Protein AF-0000000074056366 (afdb_homodimer)

Structure (mmCIF, N/CA/C/O backbone):
data_AF-0000000074056366-model_v1
#
loop_
_entity.id
_entity.type
_entity.pdbx_description
1 polymer 'DUF4440 domain-containing protein'
#
loop_
_atom_site.group_PDB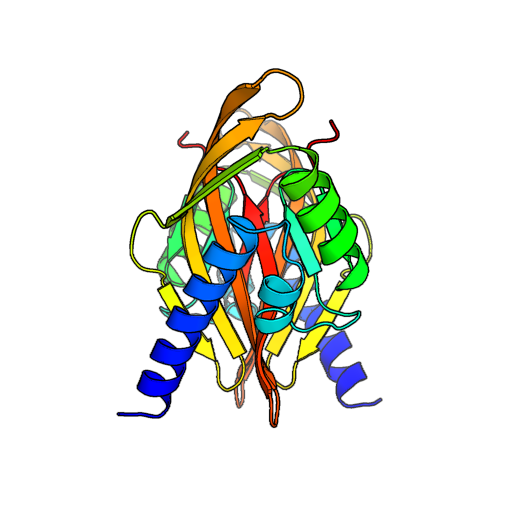
_atom_site.id
_atom_site.type_symbol
_atom_site.label_atom_id
_atom_site.label_alt_id
_atom_site.label_comp_id
_atom_site.label_asym_id
_atom_site.label_entity_id
_atom_site.label_seq_id
_atom_site.pdbx_PDB_ins_code
_atom_site.Cartn_x
_atom_site.Cartn_y
_atom_site.Cartn_z
_atom_site.occupancy
_atom_site.B_iso_or_equiv
_atom_site.auth_seq_id
_atom_site.auth_comp_id
_atom_site.auth_asym_id
_atom_site.auth_atom_id
_atom_site.pdbx_PDB_model_num
ATOM 1 N N . MET A 1 1 ? -18.125 -17.969 17.312 1 69.75 1 MET A N 1
ATOM 2 C CA . MET A 1 1 ? -17.141 -17.141 16.625 1 69.75 1 MET A CA 1
ATOM 3 C C . MET A 1 1 ? -17.812 -15.922 15.984 1 69.75 1 MET A C 1
ATOM 5 O O . MET A 1 1 ? -18.859 -16.047 15.344 1 69.75 1 MET A O 1
ATOM 9 N N . THR A 1 2 ? -17.453 -14.711 16.391 1 84.5 2 THR A N 1
ATOM 10 C CA . THR A 1 2 ? -18.062 -13.492 15.867 1 84.5 2 THR A CA 1
ATOM 11 C C . THR A 1 2 ? -17.781 -13.352 14.375 1 84.5 2 THR A C 1
ATOM 13 O O . THR A 1 2 ? -16.938 -14.07 13.82 1 84.5 2 THR A O 1
ATOM 16 N N . ASP A 1 3 ? -18.656 -12.742 13.695 1 83.69 3 ASP A N 1
ATOM 17 C CA . ASP A 1 3 ? -18.453 -12.461 12.281 1 83.69 3 ASP A CA 1
ATOM 18 C C . ASP A 1 3 ? -17.047 -11.914 12.016 1 83.69 3 ASP A C 1
ATOM 20 O O . ASP A 1 3 ? -16.438 -12.242 11 1 83.69 3 ASP A O 1
ATOM 24 N N . GLN A 1 4 ? -16.625 -11.172 13.031 1 83.69 4 GLN A N 1
ATOM 25 C CA . GLN A 1 4 ? -15.289 -10.602 12.906 1 83.69 4 GLN A CA 1
ATOM 26 C C . GLN A 1 4 ? -14.219 -11.68 13 1 83.69 4 GLN A C 1
ATOM 28 O O . GLN A 1 4 ? -13.234 -11.648 12.266 1 83.69 4 GLN A O 1
ATOM 33 N N . ASP A 1 5 ? -14.422 -12.641 13.883 1 87.75 5 ASP A N 1
ATOM 34 C CA . ASP A 1 5 ? -13.484 -13.742 14.039 1 87.75 5 ASP A CA 1
ATOM 35 C C . ASP A 1 5 ? -13.438 -14.609 12.781 1 87.75 5 ASP A C 1
ATOM 37 O O . ASP A 1 5 ? -12.367 -15.039 12.352 1 87.75 5 ASP A O 1
ATOM 41 N N . ASN A 1 6 ? -14.625 -14.836 12.25 1 93 6 ASN A N 1
ATOM 42 C CA . ASN A 1 6 ? -14.711 -15.648 11.039 1 93 6 ASN A CA 1
ATOM 43 C C . ASN A 1 6 ? -14.031 -14.961 9.852 1 93 6 ASN A C 1
ATOM 45 O O . ASN A 1 6 ? -13.328 -15.602 9.078 1 93 6 ASN A O 1
ATOM 49 N N . ALA A 1 7 ? -14.312 -13.656 9.734 1 95.5 7 ALA A N 1
ATOM 50 C CA . ALA A 1 7 ? -13.672 -12.891 8.664 1 95.5 7 ALA A CA 1
ATOM 51 C C . ALA A 1 7 ? -12.156 -12.922 8.797 1 95.5 7 ALA A C 1
ATOM 53 O O . ALA A 1 7 ? -11.438 -13.086 7.805 1 95.5 7 ALA A O 1
ATOM 54 N N . GLY A 1 8 ? -11.688 -12.789 10.062 1 96.38 8 GLY A N 1
ATOM 55 C CA . GLY A 1 8 ? -10.258 -12.844 10.32 1 96.38 8 GLY A CA 1
ATOM 56 C C . GLY A 1 8 ? -9.625 -14.156 9.898 1 96.38 8 GLY A C 1
ATOM 57 O O . GLY A 1 8 ? -8.547 -14.172 9.297 1 96.38 8 GLY A O 1
ATOM 58 N N . LYS A 1 9 ? -10.258 -15.203 10.203 1 96.44 9 LYS A N 1
ATOM 59 C CA . LYS A 1 9 ? -9.75 -16.516 9.828 1 96.44 9 LYS A CA 1
ATOM 60 C C . LYS A 1 9 ? -9.742 -16.688 8.305 1 96.44 9 LYS A C 1
ATOM 62 O O . LYS A 1 9 ? -8.773 -17.188 7.738 1 96.44 9 LYS A O 1
ATOM 67 N N . GLU A 1 10 ? -10.805 -16.344 7.695 1 97 10 GLU A N 1
ATOM 68 C CA . GLU A 1 10 ? -10.891 -16.453 6.238 1 97 10 GLU A CA 1
ATOM 69 C C . GLU A 1 10 ? -9.797 -15.617 5.566 1 97 10 GLU A C 1
ATOM 71 O O . GLU A 1 10 ? -9.203 -16.047 4.578 1 97 10 GLU A O 1
ATOM 76 N N . LEU A 1 11 ? -9.555 -14.453 6.113 1 98.56 11 LEU A N 1
ATOM 77 C CA . LEU A 1 11 ? -8.555 -13.57 5.527 1 98.56 11 LEU A CA 1
ATOM 78 C C . LEU A 1 11 ? -7.152 -14.125 5.73 1 98.56 11 LEU A C 1
ATOM 80 O O . LEU A 1 11 ? -6.301 -14.016 4.844 1 98.56 11 LEU A O 1
ATOM 84 N N . ARG A 1 12 ? -6.91 -14.742 6.875 1 98.31 12 ARG A N 1
ATOM 85 C CA . ARG A 1 12 ? -5.625 -15.398 7.082 1 98.31 12 ARG A CA 1
ATOM 86 C C . ARG A 1 12 ? -5.438 -16.562 6.105 1 98.31 12 ARG A C 1
ATOM 88 O O . ARG A 1 12 ? -4.336 -16.781 5.602 1 98.31 12 ARG A O 1
ATOM 95 N N . ASP A 1 13 ? -6.508 -17.25 5.812 1 98.06 13 ASP A N 1
ATOM 96 C CA . ASP A 1 13 ? -6.461 -18.312 4.816 1 98.06 13 ASP A CA 1
ATOM 97 C C . ASP A 1 13 ? -6.164 -17.766 3.426 1 98.06 13 ASP A C 1
ATOM 99 O O . ASP A 1 13 ? -5.418 -18.359 2.654 1 98.06 13 ASP A O 1
ATOM 103 N N . LYS A 1 14 ? -6.781 -16.625 3.096 1 98.69 14 LYS A N 1
ATOM 104 C CA . LYS A 1 14 ? -6.531 -15.977 1.809 1 98.69 14 LYS A CA 1
ATOM 105 C C . LYS A 1 14 ? -5.074 -15.547 1.684 1 98.69 14 LYS A C 1
ATOM 107 O O . LYS A 1 14 ? -4.473 -15.664 0.614 1 98.69 14 LYS A O 1
ATOM 112 N N . ILE A 1 15 ? -4.496 -15.023 2.779 1 98.88 15 ILE A N 1
ATOM 113 C CA . ILE A 1 15 ? -3.094 -14.617 2.777 1 98.88 15 ILE A CA 1
ATOM 114 C C . ILE A 1 15 ? -2.201 -15.836 2.551 1 98.88 15 ILE A C 1
ATOM 116 O O . ILE A 1 15 ? -1.222 -15.766 1.805 1 98.88 15 ILE A O 1
ATOM 120 N N . GLU A 1 16 ? -2.545 -16.953 3.137 1 98.56 16 GLU A N 1
ATOM 121 C CA . GLU A 1 16 ? -1.802 -18.188 2.912 1 98.56 16 GLU A CA 1
ATOM 122 C C . GLU A 1 16 ? -1.932 -18.656 1.465 1 98.56 16 GLU A C 1
ATOM 124 O O . GLU A 1 16 ? -0.959 -19.125 0.867 1 98.56 16 GLU A O 1
ATOM 129 N N . MET A 1 17 ? -3.074 -18.562 0.91 1 98.62 17 MET A N 1
ATOM 130 C CA . MET A 1 17 ? -3.285 -18.922 -0.489 1 98.62 17 MET A CA 1
ATOM 131 C C . MET A 1 17 ? -2.496 -18 -1.414 1 98.62 17 MET A C 1
ATOM 133 O O . MET A 1 17 ? -1.969 -18.453 -2.436 1 98.62 17 MET A O 1
ATOM 137 N N . TYR A 1 18 ? -2.463 -16.734 -1.078 1 98.88 18 TYR A N 1
ATOM 138 C CA . TYR A 1 18 ? -1.638 -15.789 -1.821 1 98.88 18 TYR A CA 1
ATOM 139 C C . TYR A 1 18 ? -0.175 -16.219 -1.813 1 98.88 18 TYR A C 1
ATOM 141 O O . TYR A 1 18 ? 0.471 -16.25 -2.863 1 98.88 18 TYR A O 1
ATOM 149 N N . ARG A 1 19 ? 0.31 -16.516 -0.628 1 98.75 19 ARG A N 1
ATOM 150 C CA . ARG A 1 19 ? 1.681 -17 -0.488 1 98.75 19 ARG A CA 1
ATOM 151 C C . ARG A 1 19 ? 1.934 -18.203 -1.384 1 98.75 19 ARG A C 1
ATOM 153 O O . ARG A 1 19 ? 2.916 -18.25 -2.127 1 98.75 19 ARG A O 1
ATOM 160 N N . GLU A 1 20 ? 1.06 -19.156 -1.357 1 98.75 20 GLU A N 1
ATOM 161 C CA . GLU A 1 20 ? 1.184 -20.375 -2.168 1 98.75 20 GLU A CA 1
ATOM 162 C C . GLU A 1 20 ? 1.127 -20.047 -3.658 1 98.75 20 GLU A C 1
ATOM 164 O O . GLU A 1 20 ? 1.821 -20.672 -4.461 1 98.75 20 GLU A O 1
ATOM 169 N N . SER A 1 21 ? 0.264 -19.078 -3.988 1 98.81 21 SER A N 1
ATOM 170 C CA . SER A 1 21 ? 0.141 -18.719 -5.395 1 98.81 21 SER A CA 1
ATOM 171 C C . SER A 1 21 ? 1.447 -18.156 -5.938 1 98.81 21 SER A C 1
ATOM 173 O O . SER A 1 21 ? 1.774 -18.344 -7.109 1 98.81 21 SER A O 1
ATOM 175 N N . ILE A 1 22 ? 2.203 -17.453 -5.105 1 98.75 22 ILE A N 1
ATOM 176 C CA . ILE A 1 22 ? 3.492 -16.906 -5.512 1 98.75 22 ILE A CA 1
ATOM 177 C C . ILE A 1 22 ? 4.52 -18.031 -5.625 1 98.75 22 ILE A C 1
ATOM 179 O O . ILE A 1 22 ? 5.262 -18.094 -6.605 1 98.75 22 ILE A O 1
ATOM 183 N N . ILE A 1 23 ? 4.543 -18.922 -4.629 1 98.81 23 ILE A N 1
ATOM 184 C CA . ILE A 1 23 ? 5.48 -20.031 -4.59 1 98.81 23 ILE A CA 1
ATOM 185 C C . ILE A 1 23 ? 5.277 -20.922 -5.812 1 98.81 23 ILE A C 1
ATOM 187 O O . ILE A 1 23 ? 6.246 -21.406 -6.41 1 98.81 23 ILE A O 1
ATOM 191 N N . HIS A 1 24 ? 4.059 -21.078 -6.199 1 98.62 24 HIS A N 1
ATOM 192 C CA . HIS A 1 24 ? 3.695 -21.938 -7.32 1 98.62 24 HIS A CA 1
ATOM 193 C C . HIS A 1 24 ? 3.158 -21.109 -8.492 1 98.62 24 HIS A C 1
ATOM 195 O O . HIS A 1 24 ? 2.117 -21.453 -9.062 1 98.62 24 HIS A O 1
ATOM 201 N N . ALA A 1 25 ? 3.826 -20.094 -8.82 1 98.56 25 ALA A N 1
ATOM 202 C CA . ALA A 1 25 ? 3.393 -19.125 -9.82 1 98.56 25 ALA A CA 1
ATOM 203 C C . ALA A 1 25 ? 3.197 -19.781 -11.18 1 98.56 25 ALA A C 1
ATOM 205 O O . ALA A 1 25 ? 2.551 -19.219 -12.062 1 98.56 25 ALA A O 1
ATOM 206 N N . ASP A 1 26 ? 3.684 -20.953 -11.414 1 97.31 26 ASP A N 1
ATOM 207 C CA . ASP A 1 26 ? 3.506 -21.703 -12.656 1 97.31 26 ASP A CA 1
ATOM 208 C C . ASP A 1 26 ? 2.076 -22.219 -12.773 1 97.31 26 ASP A C 1
ATOM 210 O O . ASP A 1 26 ? 1.671 -22.688 -13.844 1 97.31 26 ASP A O 1
ATOM 214 N N . LYS A 1 27 ? 1.319 -22.141 -11.695 1 97.5 27 LYS A N 1
ATOM 215 C CA . LYS A 1 27 ? -0.074 -22.578 -11.664 1 97.5 27 LYS A CA 1
ATOM 216 C C . LYS A 1 27 ? -1.015 -21.375 -11.477 1 97.5 27 LYS A C 1
ATOM 218 O O . LYS A 1 27 ? -1.436 -21.094 -10.359 1 97.5 27 LYS A O 1
ATOM 223 N N . PRO A 1 28 ? -1.446 -20.781 -12.578 1 93.62 28 PRO A N 1
ATOM 224 C CA . PRO A 1 28 ? -2.209 -19.531 -12.508 1 93.62 28 PRO A CA 1
ATOM 225 C C . PRO A 1 28 ? -3.535 -19.688 -11.773 1 93.62 28 PRO A C 1
ATOM 227 O O . PRO A 1 28 ? -4.066 -18.719 -11.234 1 93.62 28 PRO A O 1
ATOM 230 N N . GLU A 1 29 ? -4.055 -20.875 -11.68 1 96 29 GLU A N 1
ATOM 231 C CA . GLU A 1 29 ? -5.344 -21.109 -11.047 1 96 29 GLU A CA 1
ATOM 232 C C . GLU A 1 29 ? -5.289 -20.812 -9.547 1 96 29 GLU A C 1
ATOM 234 O O . GLU A 1 29 ? -6.293 -20.422 -8.945 1 96 29 GLU A O 1
ATOM 239 N N . LEU A 1 30 ? -4.152 -20.969 -8.914 1 97.75 30 LEU A N 1
ATOM 240 C CA . LEU A 1 30 ? -4 -20.656 -7.5 1 97.75 30 LEU A CA 1
ATOM 241 C C . LEU A 1 30 ? -4.184 -19.156 -7.258 1 97.75 30 LEU A C 1
ATOM 243 O O . LEU A 1 30 ? -4.852 -18.766 -6.305 1 97.75 30 LEU A O 1
ATOM 247 N N . ALA A 1 31 ? -3.58 -18.359 -8.203 1 98.38 31 ALA A N 1
ATOM 248 C CA . ALA A 1 31 ? -3.719 -16.906 -8.086 1 98.38 31 ALA A CA 1
ATOM 249 C C . ALA A 1 31 ? -5.164 -16.469 -8.312 1 98.38 31 ALA A C 1
ATOM 251 O O . ALA A 1 31 ? -5.664 -15.578 -7.633 1 98.38 31 ALA A O 1
ATOM 252 N N . GLU A 1 32 ? -5.809 -17.109 -9.203 1 97.88 32 GLU A N 1
ATOM 253 C CA . GLU A 1 32 ? -7.188 -16.781 -9.547 1 97.88 32 GLU A CA 1
ATOM 254 C C . GLU A 1 32 ? -8.125 -17.016 -8.367 1 97.88 32 GLU A C 1
ATOM 256 O O . GLU A 1 32 ? -9.18 -16.391 -8.273 1 97.88 32 GLU A O 1
ATOM 261 N N . GLN A 1 33 ? -7.762 -17.906 -7.484 1 96.88 33 GLN A N 1
ATOM 262 C CA . GLN A 1 33 ? -8.586 -18.219 -6.32 1 96.88 33 GLN A CA 1
ATOM 263 C C . GLN A 1 33 ? -8.453 -17.156 -5.25 1 96.88 33 GLN A C 1
ATOM 265 O O . GLN A 1 33 ? -9.273 -17.078 -4.332 1 96.88 33 GLN A O 1
ATOM 270 N N . VAL A 1 34 ? -7.465 -16.312 -5.352 1 98.12 34 VAL A N 1
ATOM 271 C CA . VAL A 1 34 ? -7.195 -15.336 -4.305 1 98.12 34 VAL A CA 1
ATOM 272 C C . VAL A 1 34 ? -7.648 -13.953 -4.758 1 98.12 34 VAL A C 1
ATOM 274 O O . VAL A 1 34 ? -8.281 -13.219 -3.994 1 98.12 34 VAL A O 1
ATOM 277 N N . TRP A 1 35 ? -7.359 -13.617 -6.051 1 98.75 35 TRP A N 1
ATOM 278 C CA . TRP A 1 35 ? -7.539 -12.266 -6.57 1 98.75 35 TRP A CA 1
ATOM 279 C C . TRP A 1 35 ? -8.969 -12.062 -7.059 1 98.75 35 TRP A C 1
ATOM 281 O O . TRP A 1 35 ? -9.625 -13.008 -7.492 1 98.75 35 TRP A O 1
ATOM 291 N N . ASP A 1 36 ? -9.367 -10.844 -6.941 1 98.38 36 ASP A N 1
ATOM 292 C CA . ASP A 1 36 ? -10.492 -10.43 -7.773 1 98.38 36 ASP A CA 1
ATOM 293 C C . ASP A 1 36 ? -10.078 -10.305 -9.234 1 98.38 36 ASP A C 1
ATOM 295 O O . ASP A 1 36 ? -9.219 -9.484 -9.578 1 98.38 36 ASP A O 1
ATOM 299 N N . THR A 1 37 ? -10.461 -11.18 -10.102 1 97.81 37 THR A N 1
ATOM 300 C CA . THR A 1 37 ? -10.062 -11.203 -11.508 1 97.81 37 THR A CA 1
ATOM 301 C C . THR A 1 37 ? -10.836 -10.156 -12.305 1 97.81 37 THR A C 1
ATOM 303 O O . THR A 1 37 ? -11.547 -10.5 -13.25 1 97.81 37 THR A O 1
ATOM 306 N N . ALA A 1 38 ? -10.625 -8.883 -11.922 1 97.81 38 ALA A N 1
ATOM 307 C CA . ALA A 1 38 ? -11.383 -7.754 -12.477 1 97.81 38 ALA A CA 1
ATOM 308 C C . ALA A 1 38 ? -10.445 -6.699 -13.055 1 97.81 38 ALA A C 1
ATOM 310 O O . ALA A 1 38 ? -9.25 -6.688 -12.75 1 97.81 38 ALA A O 1
ATOM 311 N N . PRO A 1 39 ? -10.953 -5.812 -13.898 1 97.94 39 PRO A N 1
ATOM 312 C CA . PRO A 1 39 ? -10.117 -4.766 -14.492 1 97.94 39 PRO A CA 1
ATOM 313 C C . PRO A 1 39 ? -9.672 -3.713 -13.484 1 97.94 39 PRO A C 1
ATOM 315 O O . PRO A 1 39 ? -8.734 -2.957 -13.742 1 97.94 39 PRO A O 1
ATOM 318 N N . GLU A 1 40 ? -10.305 -3.65 -12.281 1 97.62 40 GLU A N 1
ATOM 319 C CA . GLU A 1 40 ? -9.977 -2.629 -11.289 1 97.62 40 GLU A CA 1
ATOM 320 C C . GLU A 1 40 ? -8.898 -3.117 -10.336 1 97.62 40 GLU A C 1
ATOM 322 O O . GLU A 1 40 ? -8.336 -2.328 -9.57 1 97.62 40 GLU A O 1
ATOM 327 N N . THR A 1 41 ? -8.641 -4.488 -10.359 1 98.62 41 THR A N 1
ATOM 328 C CA . THR A 1 41 ? -7.594 -5.043 -9.508 1 98.62 41 THR A CA 1
ATOM 329 C C . THR A 1 41 ? -6.23 -4.461 -9.875 1 98.62 41 THR A C 1
ATOM 331 O O . THR A 1 41 ? -5.969 -4.176 -11.047 1 98.62 41 THR A O 1
ATOM 334 N N . SER A 1 42 ? -5.363 -4.238 -8.852 1 98.88 42 SER A N 1
ATOM 335 C CA . SER A 1 42 ? -4.09 -3.592 -9.156 1 98.88 42 SER A CA 1
ATOM 336 C C . SER A 1 42 ? -2.986 -4.062 -8.219 1 98.88 42 SER A C 1
ATOM 338 O O . SER A 1 42 ? -3.266 -4.621 -7.152 1 98.88 42 SER A O 1
ATOM 340 N N . PHE A 1 43 ? -1.759 -3.887 -8.672 1 98.88 43 PHE A N 1
ATOM 341 C CA . PHE A 1 43 ? -0.581 -4.406 -7.988 1 98.88 43 PHE A CA 1
ATOM 342 C C . PHE A 1 43 ? 0.617 -3.488 -8.195 1 98.88 43 PHE A C 1
ATOM 344 O O . PHE A 1 43 ? 1.168 -3.418 -9.297 1 98.88 43 PHE A O 1
ATOM 351 N N . ILE A 1 44 ? 1.013 -2.779 -7.074 1 98.88 44 ILE A N 1
ATOM 352 C CA . ILE A 1 44 ? 2.215 -1.952 -7.102 1 98.88 44 ILE A CA 1
ATOM 353 C C . ILE A 1 44 ? 3.377 -2.709 -6.465 1 98.88 44 ILE A C 1
ATOM 355 O O . ILE A 1 44 ? 3.281 -3.152 -5.316 1 98.88 44 ILE A O 1
ATOM 359 N N . HIS A 1 45 ? 4.441 -2.928 -7.195 1 98.06 45 HIS A N 1
ATOM 360 C CA . HIS A 1 45 ? 5.664 -3.584 -6.746 1 98.06 45 HIS A CA 1
ATOM 361 C C . HIS A 1 45 ? 6.902 -2.799 -7.176 1 98.06 45 HIS A C 1
ATOM 363 O O . HIS A 1 45 ? 6.805 -1.868 -7.977 1 98.06 45 HIS A O 1
ATOM 369 N N . PRO A 1 46 ? 8.047 -3.094 -6.664 1 96.56 46 PRO A N 1
ATOM 370 C CA . PRO A 1 46 ? 9.234 -2.26 -6.895 1 96.56 46 PRO A CA 1
ATOM 371 C C . PRO A 1 46 ? 9.562 -2.105 -8.375 1 96.56 46 PRO A C 1
ATOM 373 O O . PRO A 1 46 ? 10.148 -1.096 -8.781 1 96.56 46 PRO A O 1
ATOM 376 N N . ARG A 1 47 ? 9.109 -3.012 -9.141 1 95.25 47 ARG A N 1
ATOM 377 C CA . ARG A 1 47 ? 9.516 -2.975 -10.547 1 95.25 47 ARG A CA 1
ATOM 378 C C . ARG A 1 47 ? 8.438 -2.322 -11.406 1 95.25 47 ARG A C 1
ATOM 380 O O . ARG A 1 47 ? 8.68 -2.004 -12.57 1 95.25 47 ARG A O 1
ATOM 387 N N . GLY A 1 48 ? 7.227 -2.221 -10.852 1 96.31 48 GLY A N 1
ATOM 388 C CA . GLY A 1 48 ? 6.191 -1.684 -11.719 1 96.31 48 GLY A CA 1
ATOM 389 C C . GLY A 1 48 ? 4.848 -1.538 -11.031 1 96.31 48 GLY A C 1
ATOM 390 O O . GLY A 1 48 ? 4.766 -1.585 -9.805 1 96.31 48 GLY A O 1
ATOM 391 N N . HIS A 1 49 ? 3.889 -1.227 -11.789 1 98.06 49 HIS A N 1
ATOM 392 C CA . HIS A 1 49 ? 2.488 -1.032 -11.438 1 98.06 49 HIS A CA 1
ATOM 393 C C . HIS A 1 49 ? 1.565 -1.73 -12.43 1 98.06 49 HIS A C 1
ATOM 395 O O . HIS A 1 49 ? 1.347 -1.23 -13.539 1 98.06 49 HIS A O 1
ATOM 401 N N . GLU A 1 50 ? 0.997 -2.914 -12 1 98.5 50 GLU A N 1
ATOM 402 C CA . GLU A 1 50 ? 0.07 -3.65 -12.859 1 98.5 50 GLU A CA 1
ATOM 403 C C . GLU A 1 50 ? -1.363 -3.164 -12.664 1 98.5 50 GLU A C 1
ATOM 405 O O . GLU A 1 50 ? -1.849 -3.076 -11.531 1 98.5 50 GLU A O 1
ATOM 410 N N . ARG A 1 51 ? -1.992 -2.836 -13.758 1 98.25 51 ARG A N 1
ATOM 411 C CA . ARG A 1 51 ? -3.393 -2.426 -13.758 1 98.25 51 ARG A CA 1
ATOM 412 C C . ARG A 1 51 ? -4.266 -3.471 -14.445 1 98.25 51 ARG A C 1
ATOM 414 O O . ARG A 1 51 ? -4.098 -3.744 -15.641 1 98.25 51 ARG A O 1
ATOM 421 N N . GLY A 1 52 ? -5.145 -4.051 -13.586 1 98.69 52 GLY A N 1
ATOM 422 C CA . GLY A 1 52 ? -6.016 -5.109 -14.078 1 98.69 52 GLY A CA 1
ATOM 423 C C . GLY A 1 52 ? -5.461 -6.5 -13.836 1 98.69 52 GLY A C 1
ATOM 424 O O . GLY A 1 52 ? -4.246 -6.707 -13.875 1 98.69 52 GLY A O 1
ATOM 425 N N . TRP A 1 53 ? -6.367 -7.457 -13.711 1 98.44 53 TRP A N 1
ATOM 426 C CA . TRP A 1 53 ? -5.992 -8.836 -13.398 1 98.44 53 TRP A CA 1
ATOM 427 C C . TRP A 1 53 ? -5.117 -9.422 -14.5 1 98.44 53 TRP A C 1
ATOM 429 O O . TRP A 1 53 ? -4.133 -10.109 -14.227 1 98.44 53 TRP A O 1
ATOM 439 N N . GLU A 1 54 ? -5.457 -9.195 -15.719 1 98.44 54 GLU A N 1
ATOM 440 C CA . GLU A 1 54 ? -4.691 -9.766 -16.828 1 98.44 54 GLU A CA 1
ATOM 441 C C . GLU A 1 54 ? -3.23 -9.32 -16.766 1 98.44 54 GLU A C 1
ATOM 443 O O . GLU A 1 54 ? -2.324 -10.133 -16.984 1 98.44 54 GLU A O 1
ATOM 448 N N . ALA A 1 55 ? -3.051 -8.008 -16.469 1 98.62 55 ALA A N 1
ATOM 449 C CA . ALA A 1 55 ? -1.686 -7.508 -16.344 1 98.62 55 ALA A CA 1
ATOM 450 C C . ALA A 1 55 ? -0.976 -8.141 -15.141 1 98.62 55 ALA A C 1
ATOM 452 O O . ALA A 1 55 ? 0.21 -8.477 -15.219 1 98.62 55 ALA A O 1
ATOM 453 N N . ILE A 1 56 ? -1.656 -8.297 -14.023 1 98.75 56 ILE A N 1
ATOM 454 C CA . ILE A 1 56 ? -1.081 -8.93 -12.844 1 98.75 56 ILE A CA 1
ATOM 455 C C . ILE A 1 56 ? -0.677 -10.367 -13.172 1 98.75 56 ILE A C 1
ATOM 457 O O . ILE A 1 56 ? 0.455 -10.773 -12.898 1 98.75 56 ILE A O 1
ATOM 461 N N . ARG A 1 57 ? -1.563 -11.078 -13.781 1 98.5 57 ARG A N 1
ATOM 462 C CA . ARG A 1 57 ? -1.312 -12.469 -14.141 1 98.5 57 ARG A CA 1
ATOM 463 C C . ARG A 1 57 ? -0.128 -12.586 -15.094 1 98.5 57 ARG A C 1
ATOM 465 O O . ARG A 1 57 ? 0.805 -13.352 -14.844 1 98.5 57 ARG A O 1
ATOM 472 N N . ASP A 1 58 ? -0.101 -11.82 -16.109 1 98.19 58 ASP A N 1
ATOM 473 C CA . ASP A 1 58 ? 0.871 -11.984 -17.188 1 98.19 58 ASP A CA 1
ATOM 474 C C . ASP A 1 58 ? 2.229 -11.406 -16.797 1 98.19 58 ASP A C 1
ATOM 476 O O . ASP A 1 58 ? 3.264 -12.039 -17.016 1 98.19 58 ASP A O 1
ATOM 480 N N . ASN A 1 59 ? 2.191 -10.188 -16.234 1 98 59 ASN A N 1
ATOM 481 C CA . ASN A 1 59 ? 3.451 -9.492 -15.984 1 98 59 ASN A CA 1
ATOM 482 C C . ASN A 1 59 ? 4.078 -9.922 -14.664 1 98 59 ASN A C 1
ATOM 484 O O . ASN A 1 59 ? 5.293 -10.133 -14.586 1 98 59 ASN A O 1
ATOM 488 N N . PHE A 1 60 ? 3.291 -10.055 -13.625 1 98.31 60 PHE A N 1
ATOM 489 C CA . PHE A 1 60 ? 3.881 -10.383 -12.336 1 98.31 60 PHE A CA 1
ATOM 490 C C . PHE A 1 60 ? 4.02 -11.891 -12.18 1 98.31 60 PHE A C 1
ATOM 492 O O . PHE A 1 60 ? 5.129 -12.406 -11.992 1 98.31 60 PHE A O 1
ATOM 499 N N . TYR A 1 61 ? 2.939 -12.648 -12.289 1 98.5 61 TYR A N 1
ATOM 500 C CA . TYR A 1 61 ? 2.996 -14.078 -12.008 1 98.5 61 TYR A CA 1
ATOM 501 C C . TYR A 1 61 ? 3.795 -14.812 -13.078 1 98.5 61 TYR A C 1
ATOM 503 O O . TYR A 1 61 ? 4.672 -15.625 -12.758 1 98.5 61 TYR A O 1
ATOM 511 N N . THR A 1 62 ? 3.477 -14.523 -14.32 1 98.25 62 THR A N 1
ATOM 512 C CA . THR A 1 62 ? 4.129 -15.273 -15.391 1 98.25 62 THR A CA 1
ATOM 513 C C . THR A 1 62 ? 5.539 -14.742 -15.641 1 98.25 62 THR A C 1
ATOM 515 O O . THR A 1 62 ? 6.523 -15.453 -15.438 1 98.25 62 THR A O 1
ATOM 518 N N . LYS A 1 63 ? 5.652 -13.484 -15.977 1 97.69 63 LYS A N 1
ATOM 519 C CA . LYS A 1 63 ? 6.938 -12.945 -16.422 1 97.69 63 LYS A CA 1
ATOM 520 C C . LYS A 1 63 ? 7.891 -12.773 -15.242 1 97.69 63 LYS A C 1
ATOM 522 O O . LYS A 1 63 ? 9.016 -13.281 -15.266 1 97.69 63 LYS A O 1
ATOM 527 N N . THR A 1 64 ? 7.48 -12.117 -14.195 1 97.06 64 THR A N 1
ATOM 528 C CA . THR A 1 64 ? 8.375 -11.758 -13.094 1 97.06 64 THR A CA 1
ATOM 529 C C . THR A 1 64 ? 8.648 -12.969 -12.203 1 97.06 64 THR A C 1
ATOM 531 O O . THR A 1 64 ? 9.758 -13.141 -11.711 1 97.06 64 THR A O 1
ATOM 534 N N . MET A 1 65 ? 7.68 -13.836 -12.031 1 98.25 65 MET A N 1
ATOM 535 C CA . MET A 1 65 ? 7.855 -14.945 -11.102 1 98.25 65 MET A CA 1
ATOM 536 C C . MET A 1 65 ? 8.18 -16.234 -11.844 1 98.25 65 MET A C 1
ATOM 538 O O . MET A 1 65 ? 9.312 -16.719 -11.789 1 98.25 65 MET A O 1
ATOM 542 N N . ALA A 1 66 ? 7.262 -16.781 -12.586 1 98.5 66 ALA A N 1
ATOM 543 C CA . ALA A 1 66 ? 7.387 -18.109 -13.188 1 98.5 66 ALA A CA 1
ATOM 544 C C . ALA A 1 66 ? 8.555 -18.156 -14.172 1 98.5 66 ALA A C 1
ATOM 546 O O . ALA A 1 66 ? 9.359 -19.094 -14.133 1 98.5 66 ALA A O 1
ATOM 547 N N . ASN A 1 67 ? 8.641 -17.156 -15.031 1 98.44 67 ASN A N 1
ATOM 548 C CA . ASN A 1 67 ? 9.672 -17.172 -16.062 1 98.44 67 ASN A CA 1
ATOM 549 C C . ASN A 1 67 ? 11.047 -16.859 -15.492 1 98.44 67 ASN A C 1
ATOM 551 O O . ASN A 1 67 ? 12.062 -17.312 -16.031 1 98.44 67 ASN A O 1
ATOM 555 N N . THR A 1 68 ? 11.102 -16.172 -14.438 1 98.19 68 THR A N 1
ATOM 556 C CA . THR A 1 68 ? 12.375 -15.719 -13.898 1 98.19 68 THR A CA 1
ATOM 557 C C . THR A 1 68 ? 12.953 -16.75 -12.922 1 98.19 68 THR A C 1
ATOM 559 O O . THR A 1 68 ? 14.164 -16.938 -12.867 1 98.19 68 THR A O 1
ATOM 562 N N . PHE A 1 69 ? 12.078 -17.391 -12.195 1 98.62 69 PHE A N 1
ATOM 563 C CA . PHE A 1 69 ? 12.578 -18.234 -11.117 1 98.62 69 PHE A CA 1
ATOM 564 C C . PHE A 1 69 ? 12.102 -19.672 -11.289 1 98.62 69 PHE A C 1
ATOM 566 O O . PHE A 1 69 ? 10.953 -19.906 -11.664 1 98.62 69 PHE A O 1
ATOM 573 N N . SER A 1 70 ? 12.992 -20.594 -10.969 1 98.5 70 SER A N 1
ATOM 574 C CA . SER A 1 70 ? 12.664 -22.016 -11.023 1 98.5 70 SER A CA 1
ATOM 575 C C . SER A 1 70 ? 12.125 -22.516 -9.68 1 98.5 70 SER A C 1
ATOM 577 O O . SER A 1 70 ? 11.422 -23.516 -9.625 1 98.5 70 SER A O 1
ATOM 579 N N . ARG A 1 71 ? 12.602 -21.875 -8.641 1 98.5 71 ARG A N 1
ATOM 580 C CA . ARG A 1 71 ? 12.141 -22.141 -7.281 1 98.5 71 ARG A CA 1
ATOM 581 C C . ARG A 1 71 ? 11.867 -20.844 -6.531 1 98.5 71 ARG A C 1
ATOM 583 O O . ARG A 1 71 ? 12.609 -19.875 -6.68 1 98.5 71 ARG A O 1
ATOM 590 N N . ARG A 1 72 ? 10.844 -20.875 -5.781 1 98.81 72 ARG A N 1
ATOM 591 C CA . ARG A 1 72 ? 10.43 -19.703 -5.004 1 98.81 72 ARG A CA 1
ATOM 592 C C . ARG A 1 72 ? 9.977 -20.109 -3.604 1 98.81 72 ARG A C 1
ATOM 594 O O . ARG A 1 72 ? 9.305 -21.141 -3.436 1 98.81 72 ARG A O 1
ATOM 601 N N . GLU A 1 73 ? 10.344 -19.328 -2.635 1 98.75 73 GLU A N 1
ATOM 602 C CA . GLU A 1 73 ? 9.844 -19.438 -1.268 1 98.75 73 GLU A CA 1
ATOM 603 C C . GLU A 1 73 ? 9.508 -18.062 -0.701 1 98.75 73 GLU A C 1
ATOM 605 O O . GLU A 1 73 ? 10.344 -17.156 -0.697 1 98.75 73 GLU A O 1
ATOM 610 N N . LEU A 1 74 ? 8.258 -17.938 -0.313 1 98.81 74 LEU A N 1
ATOM 611 C CA . LEU A 1 74 ? 7.781 -16.719 0.348 1 98.81 74 LEU A CA 1
ATOM 612 C C . LEU A 1 74 ? 7.328 -17.016 1.773 1 98.81 74 LEU A C 1
ATOM 614 O O . LEU A 1 74 ? 6.457 -17.859 1.989 1 98.81 74 LEU A O 1
ATOM 618 N N . ARG A 1 75 ? 7.953 -16.312 2.684 1 98.62 75 ARG A N 1
ATOM 619 C CA . ARG A 1 75 ? 7.621 -16.516 4.09 1 98.62 75 ARG A CA 1
ATOM 620 C C . ARG A 1 75 ? 7.262 -15.195 4.762 1 98.62 75 ARG A C 1
ATOM 622 O O . ARG A 1 75 ? 7.973 -14.203 4.605 1 98.62 75 ARG A O 1
ATOM 629 N N . LEU A 1 76 ? 6.188 -15.164 5.449 1 98.5 76 LEU A N 1
ATOM 630 C CA . LEU A 1 76 ? 5.887 -14.016 6.301 1 98.5 76 LEU A CA 1
ATOM 631 C C . LEU A 1 76 ? 6.758 -14.023 7.551 1 98.5 76 LEU A C 1
ATOM 633 O O . LEU A 1 76 ? 6.988 -15.086 8.141 1 98.5 76 LEU A O 1
ATOM 637 N N . THR A 1 77 ? 7.316 -12.773 7.871 1 96.5 77 THR A N 1
ATOM 638 C CA . THR A 1 77 ? 8.141 -12.656 9.07 1 96.5 77 THR A CA 1
ATOM 639 C C . THR A 1 77 ? 7.309 -12.203 10.258 1 96.5 77 THR A C 1
ATOM 641 O O . THR A 1 77 ? 7.176 -11 10.508 1 96.5 77 THR A O 1
ATOM 644 N N . GLY A 1 78 ? 6.316 -12.969 10.742 1 95.81 78 GLY A N 1
ATOM 645 C CA . GLY A 1 78 ? 5.375 -12.719 11.82 1 95.81 78 GLY A CA 1
ATOM 646 C C . GLY A 1 78 ? 3.926 -12.852 11.391 1 95.81 78 GLY A C 1
ATOM 647 O O . GLY A 1 78 ? 3.645 -13.141 10.227 1 95.81 78 GLY A O 1
ATOM 648 N N . GLU A 1 79 ? 3.006 -12.57 12.281 1 97.12 79 GLU A N 1
ATOM 649 C CA . GLU A 1 79 ? 1.579 -12.656 11.984 1 97.12 79 GLU A CA 1
ATOM 650 C C . GLU A 1 79 ? 1.103 -11.414 11.227 1 97.12 79 GLU A C 1
ATOM 652 O O . GLU A 1 79 ? 1.461 -10.289 11.578 1 97.12 79 GLU A O 1
ATOM 657 N N . PRO A 1 80 ? 0.32 -11.648 10.227 1 98.38 80 PRO A N 1
ATOM 658 C CA . PRO A 1 80 ? -0.256 -10.477 9.57 1 98.38 80 PRO A CA 1
ATOM 659 C C . PRO A 1 80 ? -1.197 -9.695 10.484 1 98.38 80 PRO A C 1
ATOM 661 O O . PRO A 1 80 ? -1.914 -10.289 11.289 1 98.38 80 PRO A O 1
ATOM 664 N N . VAL A 1 81 ? -1.146 -8.391 10.383 1 98.44 81 VAL A N 1
ATOM 665 C CA . VAL A 1 81 ? -2.123 -7.523 11.031 1 98.44 81 VAL A CA 1
ATOM 666 C C . VAL A 1 81 ? -3.291 -7.258 10.078 1 98.44 81 VAL A C 1
ATOM 668 O O . VAL A 1 81 ? -3.09 -6.797 8.953 1 98.44 81 VAL A O 1
ATOM 671 N N . ILE A 1 82 ? -4.496 -7.59 10.531 1 98.62 82 ILE A N 1
ATOM 672 C CA . ILE A 1 82 ? -5.672 -7.465 9.68 1 98.62 82 ILE A CA 1
ATOM 673 C C . ILE A 1 82 ? -6.684 -6.527 10.336 1 98.62 82 ILE A C 1
ATOM 675 O O . ILE A 1 82 ? -7.082 -6.734 11.484 1 98.62 82 ILE A O 1
ATOM 679 N N . HIS A 1 83 ? -7.047 -5.492 9.648 1 98.38 83 HIS A N 1
ATOM 680 C CA . HIS A 1 83 ? -8.109 -4.59 10.078 1 98.38 83 HIS A CA 1
ATOM 681 C C . HIS A 1 83 ? -9.352 -4.742 9.195 1 98.38 83 HIS A C 1
ATOM 683 O O . HIS A 1 83 ? -9.266 -4.59 7.973 1 98.38 83 HIS A O 1
ATOM 689 N N . LEU A 1 84 ? -10.453 -4.996 9.844 1 97.81 84 LEU A N 1
ATOM 690 C CA . LEU A 1 84 ? -11.719 -5.16 9.141 1 97.81 84 LEU A CA 1
ATOM 691 C C . LEU A 1 84 ? -12.5 -3.854 9.109 1 97.81 84 LEU A C 1
ATOM 693 O O . LEU A 1 84 ? -12.602 -3.164 10.133 1 97.81 84 LEU A O 1
ATOM 697 N N . TYR A 1 85 ? -12.977 -3.512 7.934 1 97 85 TYR A N 1
ATOM 698 C CA . TYR A 1 85 ? -13.852 -2.367 7.699 1 97 85 TYR A CA 1
ATOM 699 C C . TYR A 1 85 ? -15.109 -2.783 6.941 1 97 85 TYR A C 1
ATOM 701 O O . TYR A 1 85 ? -15.25 -2.484 5.754 1 97 85 TYR A O 1
ATOM 709 N N . GLY A 1 86 ? -16.078 -3.438 7.684 1 95.19 86 GLY A N 1
ATOM 710 C CA . GLY A 1 86 ? -17.234 -3.975 6.996 1 95.19 86 GLY A CA 1
ATOM 711 C C . GLY A 1 86 ? -16.891 -5.043 5.977 1 95.19 86 GLY A C 1
ATOM 712 O O . GLY A 1 86 ? -16.312 -6.07 6.324 1 95.19 86 GLY A O 1
ATOM 713 N N . ASP A 1 87 ? -17.109 -4.738 4.707 1 96.88 87 ASP A N 1
ATOM 714 C CA . ASP A 1 87 ? -16.875 -5.695 3.631 1 96.88 87 ASP A CA 1
ATOM 715 C C . ASP A 1 87 ? -15.523 -5.457 2.971 1 96.88 87 ASP A C 1
ATOM 717 O O . ASP A 1 87 ? -15.281 -5.922 1.854 1 96.88 87 ASP A O 1
ATOM 721 N N . ALA A 1 88 ? -14.688 -4.691 3.639 1 98.31 88 ALA A N 1
ATOM 722 C CA . ALA A 1 88 ? -13.312 -4.488 3.197 1 98.31 88 ALA A CA 1
ATOM 723 C C . ALA A 1 88 ? -12.328 -4.797 4.324 1 98.31 88 ALA A C 1
ATOM 725 O O . ALA A 1 88 ? -12.711 -4.848 5.496 1 98.31 88 ALA A O 1
ATOM 726 N N . ALA A 1 89 ? -11.086 -5.027 3.957 1 98.81 89 ALA A N 1
ATOM 727 C CA . ALA A 1 89 ? -10.047 -5.281 4.953 1 98.81 89 ALA A CA 1
ATOM 728 C C . ALA A 1 89 ? -8.672 -4.871 4.434 1 98.81 89 ALA A C 1
ATOM 730 O O . ALA A 1 89 ? -8.414 -4.945 3.232 1 98.81 89 ALA A O 1
ATOM 731 N N . VAL A 1 90 ? -7.867 -4.426 5.324 1 98.94 90 VAL A N 1
ATOM 732 C CA . VAL A 1 90 ? -6.457 -4.156 5.078 1 98.94 90 VAL A CA 1
ATOM 733 C C . VAL A 1 90 ? -5.598 -5.164 5.844 1 98.94 90 VAL A C 1
ATOM 735 O O . VAL A 1 90 ? -5.738 -5.309 7.059 1 98.94 90 VAL A O 1
ATOM 738 N N . ALA A 1 91 ? -4.75 -5.859 5.145 1 98.94 91 ALA A N 1
ATOM 739 C CA . ALA A 1 91 ? -3.766 -6.746 5.762 1 98.94 91 ALA A CA 1
ATOM 740 C C . ALA A 1 91 ? -2.348 -6.23 5.539 1 98.94 91 ALA A C 1
ATOM 742 O O . ALA A 1 91 ? -2.014 -5.77 4.445 1 98.94 91 ALA A O 1
ATOM 743 N N . GLU A 1 92 ? -1.549 -6.246 6.539 1 98.88 92 GLU A N 1
ATOM 744 C CA . GLU A 1 92 ? -0.163 -5.789 6.512 1 98.88 92 GLU A CA 1
ATOM 745 C C . GLU A 1 92 ? 0.78 -6.852 7.066 1 98.88 92 GLU A C 1
ATOM 747 O O . GLU A 1 92 ? 0.512 -7.438 8.117 1 98.88 92 GLU A O 1
ATOM 752 N N . PHE A 1 93 ? 1.87 -7.078 6.387 1 98.75 93 PHE A N 1
ATOM 753 C CA . PHE A 1 93 ? 2.844 -8.023 6.918 1 98.75 93 PHE A CA 1
ATOM 754 C C . PHE A 1 93 ? 4.219 -7.789 6.301 1 98.75 93 PHE A C 1
ATOM 756 O O . PHE A 1 93 ? 4.332 -7.16 5.246 1 98.75 93 PHE A O 1
ATOM 763 N N . ASP A 1 94 ? 5.199 -8.273 6.938 1 98.5 94 ASP A N 1
ATOM 764 C CA . ASP A 1 94 ? 6.562 -8.367 6.426 1 98.5 94 ASP A CA 1
ATOM 765 C C . ASP A 1 94 ? 6.84 -9.758 5.863 1 98.5 94 ASP A C 1
ATOM 767 O O . ASP A 1 94 ? 6.199 -10.734 6.258 1 98.5 94 ASP A O 1
ATOM 771 N N . TRP A 1 95 ? 7.77 -9.789 4.957 1 98.69 95 TRP A N 1
ATOM 772 C CA . TRP A 1 95 ? 8.031 -11.07 4.309 1 98.69 95 TRP A CA 1
ATOM 773 C C . TRP A 1 95 ? 9.5 -11.195 3.918 1 98.69 95 TRP A C 1
ATOM 775 O O . TRP A 1 95 ? 10.211 -10.195 3.838 1 98.69 95 TRP A O 1
ATOM 785 N N . GLU A 1 96 ? 9.945 -12.398 3.725 1 98.69 96 GLU A N 1
ATOM 786 C CA . GLU A 1 96 ? 11.203 -12.828 3.109 1 98.69 96 GLU A CA 1
ATOM 787 C C . GLU A 1 96 ? 10.945 -13.688 1.879 1 98.69 96 GLU A C 1
ATOM 789 O O . GLU A 1 96 ? 10.047 -14.539 1.886 1 98.69 96 GLU A O 1
ATOM 794 N N . PHE A 1 97 ? 11.68 -13.445 0.899 1 98.75 97 PHE A N 1
ATOM 795 C CA . PHE A 1 97 ? 11.555 -14.148 -0.372 1 98.75 97 PHE A CA 1
ATOM 796 C C . PHE A 1 97 ? 12.898 -14.719 -0.805 1 98.75 97 PHE A C 1
ATOM 798 O O . PHE A 1 97 ? 13.906 -14 -0.844 1 98.75 97 PHE A O 1
ATOM 805 N N . THR A 1 98 ? 12.969 -15.977 -1.03 1 98.75 98 THR A N 1
ATOM 806 C CA . THR A 1 98 ? 14.125 -16.656 -1.603 1 98.75 98 THR A CA 1
ATOM 807 C C . THR A 1 98 ? 13.742 -17.375 -2.891 1 98.75 98 THR A C 1
ATOM 809 O O . THR A 1 98 ? 12.656 -17.969 -2.982 1 98.75 98 THR A O 1
ATOM 812 N N . ALA A 1 99 ? 14.633 -17.312 -3.83 1 98.81 99 ALA A N 1
ATOM 813 C CA . ALA A 1 99 ? 14.32 -17.922 -5.113 1 98.81 99 ALA A CA 1
ATOM 814 C C . ALA A 1 99 ? 15.594 -18.312 -5.859 1 98.81 99 ALA A C 1
ATOM 816 O O . ALA A 1 99 ? 16.672 -17.812 -5.551 1 98.81 99 ALA A O 1
ATOM 817 N N . THR A 1 100 ? 15.461 -19.234 -6.801 1 98.81 100 THR A N 1
ATOM 818 C CA . THR A 1 100 ? 16.516 -19.625 -7.727 1 98.81 100 THR A CA 1
ATOM 819 C C . THR A 1 100 ? 16.234 -19.109 -9.133 1 98.81 100 THR A C 1
ATOM 821 O O . THR A 1 100 ? 15.172 -19.375 -9.695 1 98.81 100 THR A O 1
ATOM 824 N N . ARG A 1 101 ? 17.172 -18.422 -9.711 1 98.56 101 ARG A N 1
ATOM 825 C CA . ARG A 1 101 ? 16.984 -17.844 -11.039 1 98.56 101 ARG A CA 1
ATOM 826 C C . ARG A 1 101 ? 17.188 -18.891 -12.125 1 98.56 101 ARG A C 1
ATOM 828 O O . ARG A 1 101 ? 18.141 -19.672 -12.078 1 98.56 101 ARG A O 1
ATOM 835 N N . ARG A 1 102 ? 16.344 -18.859 -13.125 1 98.38 102 ARG A N 1
ATOM 836 C CA . ARG A 1 102 ? 16.438 -19.812 -14.234 1 98.38 102 ARG A CA 1
ATOM 837 C C . ARG A 1 102 ? 17.672 -19.531 -15.078 1 98.38 102 ARG A C 1
ATOM 839 O O . ARG A 1 102 ? 18.312 -20.469 -15.57 1 98.38 102 ARG A O 1
ATOM 846 N N . ALA A 1 103 ? 18.031 -18.25 -15.172 1 97.81 103 ALA A N 1
ATOM 847 C CA . ALA A 1 103 ? 19.047 -17.828 -16.125 1 97.81 103 ALA A CA 1
ATOM 848 C C . ALA A 1 103 ? 20.406 -18.391 -15.758 1 97.81 103 ALA A C 1
ATOM 850 O O . ALA A 1 103 ? 21.219 -1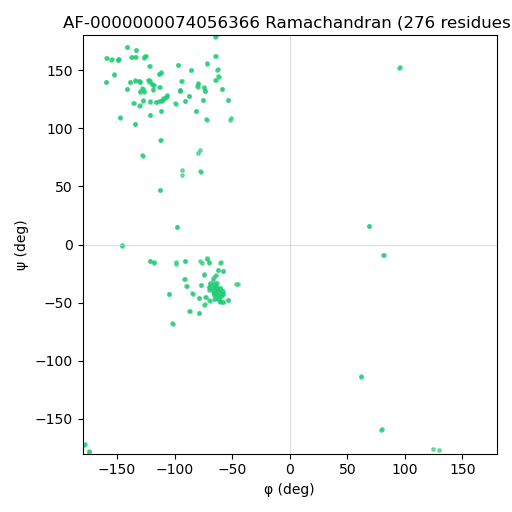8.719 -16.641 1 97.81 103 ALA A O 1
ATOM 851 N N . ASP A 1 104 ? 20.703 -18.531 -14.445 1 97.94 104 ASP A N 1
ATOM 852 C CA . ASP A 1 104 ? 22.062 -18.891 -14.055 1 97.94 104 ASP A CA 1
ATOM 853 C C . ASP A 1 104 ? 22.062 -19.781 -12.82 1 97.94 104 ASP A C 1
ATOM 855 O O . ASP A 1 104 ? 23.125 -20.062 -12.25 1 97.94 104 ASP A O 1
ATOM 859 N N . ASN A 1 105 ? 20.906 -20.078 -12.312 1 97.94 105 ASN A N 1
ATOM 860 C CA . ASN A 1 105 ? 20.719 -20.891 -11.117 1 97.94 105 ASN A CA 1
ATOM 861 C C . ASN A 1 105 ? 21.203 -20.156 -9.859 1 97.94 105 ASN A C 1
ATOM 863 O O . ASN A 1 105 ? 21.484 -20.781 -8.844 1 97.94 105 ASN A O 1
ATOM 867 N N . GLY A 1 106 ? 21.359 -18.859 -10.055 1 98.19 106 GLY A N 1
ATOM 868 C CA . GLY A 1 106 ? 21.734 -18.062 -8.898 1 98.19 106 GLY A CA 1
ATOM 869 C C . GLY A 1 106 ? 20.609 -17.891 -7.898 1 98.19 106 GLY A C 1
ATOM 870 O O . GLY A 1 106 ? 19.422 -17.969 -8.266 1 98.19 106 GLY A O 1
ATOM 871 N N . GLU A 1 107 ? 21.016 -17.641 -6.672 1 98.19 107 GLU A N 1
ATOM 872 C CA . GLU A 1 107 ? 20.031 -17.438 -5.609 1 98.19 107 GLU A CA 1
ATOM 873 C C . GLU A 1 107 ? 19.719 -15.961 -5.422 1 98.19 107 GLU A C 1
ATOM 875 O O . GLU A 1 107 ? 20.609 -15.117 -5.516 1 98.19 107 GLU A O 1
ATOM 880 N N . ARG A 1 108 ? 18.469 -15.75 -5.199 1 97.62 108 ARG A N 1
ATOM 881 C CA . ARG A 1 108 ? 17.984 -14.422 -4.844 1 97.62 108 ARG A CA 1
ATOM 882 C C . ARG A 1 108 ? 17.344 -14.43 -3.463 1 97.62 108 ARG A C 1
ATOM 884 O O . ARG A 1 108 ? 16.578 -15.344 -3.131 1 97.62 108 ARG A O 1
ATOM 891 N N . HIS A 1 109 ? 17.672 -13.484 -2.65 1 98.31 109 HIS A N 1
ATOM 892 C CA . HIS A 1 109 ? 17.047 -13.258 -1.353 1 98.31 109 HIS A CA 1
ATOM 893 C C . HIS A 1 109 ? 16.641 -11.797 -1.184 1 98.31 109 HIS A C 1
ATOM 895 O O . HIS A 1 109 ? 17.484 -10.898 -1.279 1 98.31 109 HIS A O 1
ATOM 901 N N . THR A 1 110 ? 15.383 -11.586 -1 1 97.81 110 THR A N 1
ATOM 902 C CA . THR A 1 110 ? 14.875 -10.242 -0.737 1 97.81 110 THR A CA 1
ATOM 903 C C . THR A 1 110 ? 13.891 -10.258 0.425 1 97.81 110 THR A C 1
ATOM 905 O O . THR A 1 110 ? 13.453 -11.328 0.863 1 97.81 110 THR A O 1
ATOM 908 N N . SER A 1 111 ? 13.633 -9.164 1.02 1 98.19 111 SER A N 1
ATOM 909 C CA . SER A 1 111 ? 12.625 -8.969 2.055 1 98.19 111 SER A CA 1
ATOM 910 C C . SER A 1 111 ? 11.852 -7.668 1.835 1 98.19 111 SER A C 1
ATOM 912 O O . SER A 1 111 ? 12.289 -6.805 1.065 1 98.19 111 SER A O 1
ATOM 914 N N . GLY A 1 112 ? 10.727 -7.59 2.453 1 98.12 112 GLY A N 1
ATOM 915 C CA . GLY A 1 112 ? 9.953 -6.375 2.246 1 98.12 112 GLY A CA 1
ATOM 916 C C . GLY A 1 112 ? 8.703 -6.309 3.107 1 98.12 112 GLY A C 1
ATOM 917 O O . GLY A 1 112 ? 8.531 -7.121 4.02 1 98.12 112 GLY A O 1
ATOM 918 N N . ARG A 1 113 ? 7.941 -5.254 2.957 1 98.5 113 ARG A N 1
ATOM 919 C CA . ARG A 1 113 ? 6.652 -4.984 3.588 1 98.5 113 ARG A CA 1
ATOM 920 C C . ARG A 1 113 ? 5.531 -4.965 2.557 1 98.5 113 ARG A C 1
ATOM 922 O O . ARG A 1 113 ? 5.73 -4.531 1.421 1 98.5 113 ARG A O 1
ATOM 929 N N . GLU A 1 114 ? 4.34 -5.41 2.996 1 98.88 114 GLU A N 1
ATOM 930 C CA . GLU A 1 114 ? 3.246 -5.531 2.035 1 98.88 114 GLU A CA 1
ATOM 931 C C . GLU A 1 114 ? 1.915 -5.117 2.656 1 98.88 114 GLU A C 1
ATOM 933 O O . GLU A 1 114 ? 1.648 -5.418 3.822 1 98.88 114 GLU A O 1
ATOM 938 N N . SER A 1 115 ? 1.166 -4.316 1.93 1 98.94 115 SER A N 1
ATOM 939 C CA . SER A 1 115 ? -0.242 -4.039 2.193 1 98.94 115 SER A CA 1
ATOM 940 C C . SER A 1 115 ? -1.142 -4.742 1.183 1 98.94 115 SER A C 1
ATOM 942 O O . SER A 1 115 ? -0.943 -4.613 -0.027 1 98.94 115 SER A O 1
ATOM 944 N N . GLN A 1 116 ? -2.113 -5.461 1.672 1 99 116 GLN A N 1
ATOM 945 C CA . GLN A 1 116 ? -3.129 -6.094 0.839 1 99 116 GLN A CA 1
ATOM 946 C C . GLN A 1 116 ? -4.523 -5.566 1.172 1 99 116 GLN A C 1
ATOM 948 O O . GLN A 1 116 ? -4.871 -5.418 2.346 1 99 116 GLN A O 1
ATOM 953 N N . ILE A 1 117 ? -5.316 -5.301 0.152 1 99 117 ILE A N 1
ATOM 954 C CA . ILE A 1 117 ? -6.695 -4.859 0.328 1 99 117 ILE A CA 1
ATOM 955 C C . ILE A 1 117 ? -7.648 -5.934 -0.19 1 99 117 ILE A C 1
ATOM 957 O O . ILE A 1 117 ? -7.539 -6.367 -1.339 1 99 117 ILE A O 1
ATOM 961 N N . TYR A 1 118 ? -8.523 -6.363 0.664 1 98.94 118 TYR A N 1
ATOM 962 C CA . TYR A 1 118 ? -9.539 -7.359 0.341 1 98.94 118 TYR A CA 1
ATOM 963 C C . TYR A 1 118 ? -10.93 -6.742 0.36 1 98.94 118 TYR A C 1
ATOM 965 O O . TYR A 1 118 ? -11.203 -5.828 1.142 1 98.94 118 TYR A O 1
ATOM 973 N N . VAL A 1 119 ? -11.805 -7.27 -0.493 1 98.69 119 VAL A N 1
ATOM 974 C CA . VAL A 1 119 ? -13.227 -6.934 -0.458 1 98.69 119 VAL A CA 1
ATOM 975 C C . VAL A 1 119 ? -14.062 -8.211 -0.465 1 98.69 119 VAL A C 1
ATOM 977 O O . VAL A 1 119 ? -13.695 -9.195 -1.115 1 98.69 119 VAL A O 1
ATOM 980 N N . ARG A 1 120 ? -15.07 -8.18 0.309 1 97.81 120 ARG A N 1
ATOM 981 C CA . ARG A 1 120 ? -16 -9.297 0.315 1 97.81 120 ARG A CA 1
ATOM 982 C C . ARG A 1 120 ? -17 -9.188 -0.843 1 97.81 120 ARG A C 1
ATOM 984 O O . ARG A 1 120 ? -17.781 -8.25 -0.906 1 97.81 120 ARG A O 1
ATOM 991 N N . ARG A 1 121 ? -16.906 -10.133 -1.755 1 96.38 121 ARG A N 1
ATOM 992 C CA . ARG A 1 121 ? -17.797 -10.164 -2.91 1 96.38 121 ARG A CA 1
ATOM 993 C C . ARG A 1 121 ? -18.984 -11.078 -2.656 1 96.38 121 ARG A C 1
ATOM 995 O O . ARG A 1 121 ? -18.828 -12.219 -2.219 1 96.38 121 ARG A O 1
ATOM 1002 N N . PRO A 1 122 ? -20.172 -10.586 -2.963 1 93.44 122 PRO A N 1
ATOM 1003 C CA . PRO A 1 122 ? -21.344 -11.453 -2.787 1 93.44 122 PRO A CA 1
ATOM 1004 C C . PRO A 1 122 ? -21.188 -12.789 -3.512 1 93.44 122 PRO A C 1
ATOM 1006 O O . PRO A 1 122 ? -20.891 -12.82 -4.707 1 93.44 122 PRO A O 1
ATOM 1009 N N . GLY A 1 123 ? -21.312 -13.875 -2.824 1 94.31 123 GLY A N 1
ATOM 1010 C CA . GLY A 1 123 ? -21.297 -15.211 -3.398 1 94.31 123 GLY A CA 1
ATOM 1011 C C . GLY A 1 123 ? -19.891 -15.719 -3.652 1 94.31 123 GLY A C 1
ATOM 1012 O O . GLY A 1 123 ? -19.703 -16.906 -3.965 1 94.31 123 GLY A O 1
ATOM 1013 N N . ARG A 1 124 ? -18.875 -14.898 -3.516 1 95.06 124 ARG A N 1
ATOM 1014 C CA . ARG A 1 124 ? -17.516 -15.289 -3.871 1 95.06 124 ARG A CA 1
ATOM 1015 C C . ARG A 1 124 ? -16.594 -15.172 -2.672 1 95.06 124 ARG A C 1
ATOM 1017 O O . ARG A 1 124 ? -15.469 -15.703 -2.693 1 95.06 124 ARG A O 1
ATOM 1024 N N . GLY A 1 125 ? -17.094 -14.453 -1.614 1 96.75 125 GLY A N 1
ATOM 1025 C CA . GLY A 1 125 ? -16.266 -14.281 -0.426 1 96.75 125 GLY A CA 1
ATOM 1026 C C . GLY A 1 125 ? -15.219 -13.195 -0.571 1 96.75 125 GLY A C 1
ATOM 1027 O O . GLY A 1 125 ? -15.375 -12.289 -1.385 1 96.75 125 GLY A O 1
ATOM 1028 N N . TRP A 1 126 ? -14.188 -13.297 0.281 1 98.31 126 TRP A N 1
ATOM 1029 C CA . TRP A 1 126 ? -13.125 -12.297 0.284 1 98.31 126 TRP A CA 1
ATOM 1030 C C . TRP A 1 126 ? -12.219 -12.461 -0.932 1 98.31 126 TRP A C 1
ATOM 1032 O O . TRP A 1 126 ? -11.789 -13.578 -1.248 1 98.31 126 TRP A O 1
ATOM 1042 N N . ARG A 1 127 ? -11.953 -11.352 -1.604 1 98.75 127 ARG A N 1
ATOM 1043 C CA . ARG A 1 127 ? -11.078 -11.328 -2.773 1 98.75 127 ARG A CA 1
ATOM 1044 C C . ARG A 1 127 ? -10.039 -10.219 -2.654 1 98.75 127 ARG A C 1
ATOM 1046 O O . ARG A 1 127 ? -10.344 -9.117 -2.182 1 98.75 127 ARG A O 1
ATOM 1053 N N . LEU A 1 128 ? -8.852 -10.5 -3.07 1 98.94 128 LEU A N 1
ATOM 1054 C CA . LEU A 1 128 ? -7.758 -9.539 -3.109 1 98.94 128 LEU A CA 1
ATOM 1055 C C . LEU A 1 128 ? -7.934 -8.562 -4.27 1 98.94 128 LEU A C 1
ATOM 1057 O O . LEU A 1 128 ? -8.078 -8.977 -5.422 1 98.94 128 LEU A O 1
ATOM 1061 N N . VAL A 1 129 ? -7.949 -7.207 -3.947 1 98.94 129 VAL A N 1
ATOM 1062 C CA . VAL A 1 129 ? -8.258 -6.266 -5.02 1 98.94 129 VAL A CA 1
ATOM 1063 C C . VAL A 1 129 ? -7.062 -5.344 -5.258 1 98.94 129 VAL A C 1
ATOM 1065 O O . VAL A 1 129 ? -6.98 -4.68 -6.293 1 98.94 129 VAL A O 1
ATOM 1068 N N . HIS A 1 130 ? -6.121 -5.297 -4.332 1 98.94 130 HIS A N 1
ATOM 1069 C CA . HIS A 1 130 ? -4.961 -4.422 -4.473 1 98.94 130 HIS A CA 1
ATOM 1070 C C . HIS A 1 130 ? -3.814 -4.879 -3.578 1 98.94 130 HIS A C 1
ATOM 1072 O O . HIS A 1 130 ? -4.035 -5.266 -2.43 1 98.94 130 HIS A O 1
ATOM 1078 N N . VAL A 1 131 ? -2.605 -4.824 -4.07 1 98.94 131 VAL A N 1
ATOM 1079 C CA . VAL A 1 131 ? -1.387 -5.051 -3.301 1 98.94 131 VAL A CA 1
ATOM 1080 C C . VAL A 1 131 ? -0.396 -3.918 -3.555 1 98.94 131 VAL A C 1
ATOM 1082 O O . VAL A 1 131 ? -0.231 -3.473 -4.695 1 98.94 131 VAL A O 1
ATOM 1085 N N . HIS A 1 132 ? 0.145 -3.373 -2.557 1 99 132 HIS A N 1
ATOM 1086 C CA . HIS A 1 132 ? 1.335 -2.529 -2.605 1 99 132 HIS A CA 1
ATOM 1087 C C . HIS A 1 132 ? 2.449 -3.1 -1.734 1 99 132 HIS A C 1
ATOM 1089 O O . HIS A 1 132 ? 2.303 -3.189 -0.513 1 99 132 HIS A O 1
ATOM 1095 N N . TYR A 1 133 ? 3.49 -3.559 -2.369 1 98.62 133 TYR A N 1
ATOM 1096 C CA . TYR A 1 133 ? 4.598 -3.953 -1.507 1 98.62 133 TYR A CA 1
ATOM 1097 C C . TYR A 1 133 ? 5.863 -3.18 -1.861 1 98.62 133 TYR A C 1
ATOM 1099 O O . TYR A 1 133 ? 6 -2.68 -2.98 1 98.62 133 TYR A O 1
ATOM 1107 N N . SER A 1 134 ? 6.75 -3.01 -0.884 1 98.31 134 SER A N 1
ATOM 1108 C CA . SER A 1 134 ? 8.016 -2.293 -0.972 1 98.31 134 SER A CA 1
ATOM 1109 C C . SER A 1 134 ? 9.109 -3 -0.177 1 98.31 134 SER A C 1
ATOM 1111 O O . SER A 1 134 ? 8.844 -3.988 0.508 1 98.31 134 SER A O 1
ATOM 1113 N N . GLY A 1 135 ? 10.359 -2.521 -0.372 1 96.88 135 GLY A N 1
ATOM 1114 C CA . GLY A 1 135 ? 11.461 -3.049 0.412 1 96.88 135 GLY A CA 1
ATOM 1115 C C . GLY A 1 135 ? 11.336 -2.762 1.896 1 96.88 135 GLY A C 1
ATOM 1116 O O . GLY A 1 135 ? 10.367 -2.129 2.328 1 96.88 135 GLY A O 1
ATOM 1117 N N . PRO A 1 136 ? 12.344 -3.262 2.648 1 96.06 136 PRO A N 1
ATOM 1118 C CA . PRO A 1 136 ? 12.328 -2.998 4.09 1 96.06 136 PRO A CA 1
ATOM 1119 C C . PRO A 1 136 ? 12.492 -1.516 4.418 1 96.06 136 PRO A C 1
ATOM 1121 O O . PRO A 1 136 ? 12.836 -0.719 3.543 1 96.06 136 PRO A O 1
ATOM 1124 N N . ALA A 1 137 ? 12.125 -1.137 5.656 1 93.94 137 ALA A N 1
ATOM 1125 C CA . ALA A 1 137 ? 12.328 0.243 6.086 1 93.94 137 ALA A CA 1
ATOM 1126 C C . ALA A 1 137 ? 13.805 0.63 6.012 1 93.94 137 ALA A C 1
ATOM 1128 O O . ALA A 1 137 ? 14.68 -0.165 6.359 1 93.94 137 ALA A O 1
ATOM 1129 N N . ALA A 1 138 ? 14.023 1.839 5.434 1 83.44 138 ALA A N 1
ATOM 1130 C CA . ALA A 1 138 ? 15.391 2.354 5.387 1 83.44 138 ALA A CA 1
ATOM 1131 C C . ALA A 1 138 ? 15.789 2.969 6.727 1 83.44 138 ALA A C 1
ATOM 1133 O O . ALA A 1 138 ? 15.008 3.705 7.336 1 83.44 138 ALA A O 1
ATOM 1134 N N . THR A 1 139 ? 16.125 2.307 7.699 1 63.91 139 THR A N 1
ATOM 1135 C CA . THR A 1 139 ? 16.547 2.891 8.969 1 63.91 139 THR A CA 1
ATOM 1136 C C . THR A 1 139 ? 17.625 3.945 8.75 1 63.91 139 THR A C 1
ATOM 1138 O O . THR A 1 139 ? 18.609 3.703 8.023 1 63.91 139 THR A O 1
ATOM 1141 N N . ALA A 1 140 ? 17.219 5.195 8.9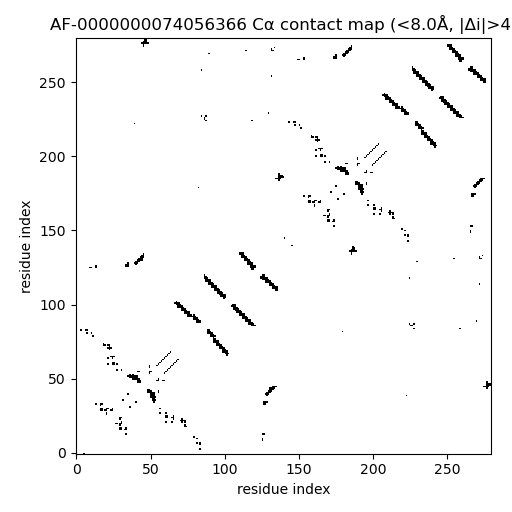53 1 43 140 ALA A N 1
ATOM 1142 C CA . ALA A 1 140 ? 18.234 6.238 8.898 1 43 140 ALA A CA 1
ATOM 1143 C C . ALA A 1 140 ? 19.406 5.906 9.828 1 43 140 ALA A C 1
ATOM 1145 O O . ALA A 1 140 ? 19.234 5.215 10.836 1 43 140 ALA A O 1
ATOM 1146 N N . MET B 1 1 ? -25.938 13.117 -10.648 1 70.25 1 MET B N 1
ATOM 1147 C CA . MET B 1 1 ? -24.656 12.523 -10.32 1 70.25 1 MET B CA 1
ATOM 1148 C C . MET B 1 1 ? -24.828 11.227 -9.547 1 70.25 1 MET B C 1
ATOM 1150 O O . MET B 1 1 ? -25.625 11.164 -8.609 1 70.25 1 MET B O 1
ATOM 1154 N N . THR B 1 2 ? -24.375 10.102 -10.102 1 84.69 2 THR B N 1
ATOM 1155 C CA . THR B 1 2 ? -24.516 8.805 -9.445 1 84.69 2 THR B CA 1
ATOM 1156 C C . THR B 1 2 ? -23.766 8.781 -8.117 1 84.69 2 THR B C 1
ATOM 1158 O O . THR B 1 2 ? -22.969 9.672 -7.84 1 84.69 2 THR B O 1
ATOM 1161 N N . ASP B 1 3 ? -24.234 8.016 -7.234 1 83.94 3 ASP B N 1
ATOM 1162 C CA . ASP B 1 3 ? -23.562 7.832 -5.957 1 83.94 3 ASP B CA 1
ATOM 1163 C C . ASP B 1 3 ? -22.062 7.598 -6.164 1 83.94 3 ASP B C 1
ATOM 1165 O O . ASP B 1 3 ? -21.234 8.07 -5.375 1 83.94 3 ASP B O 1
ATOM 1169 N N . GLN B 1 4 ? -21.828 6.914 -7.281 1 83.88 4 GLN B N 1
ATOM 1170 C CA . GLN B 1 4 ? -20.438 6.633 -7.598 1 83.88 4 GLN B CA 1
ATOM 1171 C C . GLN B 1 4 ? -19.688 7.906 -7.992 1 83.88 4 GLN B C 1
ATOM 1173 O O . GLN B 1 4 ? -18.547 8.109 -7.602 1 83.88 4 GLN B O 1
ATOM 1178 N N . ASP B 1 5 ? -20.359 8.773 -8.727 1 87.81 5 ASP B N 1
ATOM 1179 C CA . ASP B 1 5 ? -19.75 10.039 -9.133 1 87.81 5 ASP B CA 1
ATOM 1180 C C . ASP B 1 5 ? -19.5 10.938 -7.926 1 87.81 5 ASP B C 1
ATOM 1182 O O . ASP B 1 5 ? -18.469 11.594 -7.844 1 87.81 5 ASP B O 1
ATOM 1186 N N . ASN B 1 6 ? -20.484 10.93 -7.039 1 93.19 6 ASN B N 1
ATOM 1187 C CA . ASN B 1 6 ? -20.344 11.75 -5.836 1 93.19 6 ASN B CA 1
ATOM 1188 C C . ASN B 1 6 ? -19.203 11.25 -4.945 1 93.19 6 ASN B C 1
ATOM 1190 O O . ASN B 1 6 ? -18.438 12.055 -4.41 1 93.19 6 ASN B O 1
ATOM 1194 N N . ALA B 1 7 ? -19.156 9.93 -4.797 1 95.62 7 ALA B N 1
ATOM 1195 C CA . ALA B 1 7 ? -18.078 9.344 -4.008 1 95.62 7 ALA B CA 1
ATOM 1196 C C . ALA B 1 7 ? -16.719 9.68 -4.605 1 95.62 7 ALA B C 1
ATOM 1198 O O . ALA B 1 7 ? -15.773 10.016 -3.883 1 95.62 7 ALA B O 1
ATOM 1199 N N . GLY B 1 8 ? -16.641 9.602 -5.957 1 96.44 8 GLY B N 1
ATOM 1200 C CA . GLY B 1 8 ? -15.406 9.938 -6.641 1 96.44 8 GLY B CA 1
ATOM 1201 C C . GLY B 1 8 ? -14.953 11.367 -6.398 1 96.44 8 GLY B C 1
ATOM 1202 O O . GLY B 1 8 ? -13.773 11.617 -6.16 1 96.44 8 GLY B O 1
ATOM 1203 N N . LYS B 1 9 ? -15.867 12.258 -6.465 1 96.44 9 LYS B N 1
ATOM 1204 C CA . LYS B 1 9 ? -15.547 13.656 -6.219 1 96.44 9 LYS B CA 1
ATOM 1205 C C . LYS B 1 9 ? -15.102 13.875 -4.773 1 96.44 9 LYS B C 1
ATOM 1207 O O . LYS B 1 9 ? -14.133 14.594 -4.52 1 96.44 9 LYS B O 1
ATOM 1212 N N . GLU B 1 10 ? -15.828 13.344 -3.867 1 97 10 GLU B N 1
ATOM 1213 C CA . GLU B 1 10 ? -15.469 13.477 -2.457 1 97 10 GLU B CA 1
ATOM 1214 C C . GLU B 1 10 ? -14.078 12.914 -2.186 1 97 10 GLU B C 1
ATOM 1216 O O . GLU B 1 10 ? -13.312 13.5 -1.417 1 97 10 GLU B O 1
ATOM 1221 N N . LEU B 1 11 ? -13.781 11.805 -2.818 1 98.56 11 LEU B N 1
ATOM 1222 C CA . LEU B 1 11 ? -12.492 11.172 -2.6 1 98.56 11 LEU B CA 1
ATOM 1223 C C . LEU B 1 11 ? -11.367 11.992 -3.215 1 98.56 11 LEU B C 1
ATOM 1225 O O . LEU B 1 11 ? -10.281 12.094 -2.645 1 98.56 11 LEU B O 1
ATOM 1229 N N . ARG B 1 12 ? -11.625 12.609 -4.359 1 98.31 12 ARG B N 1
ATOM 1230 C CA . ARG B 1 12 ? -10.633 13.516 -4.938 1 98.31 12 ARG B CA 1
ATOM 1231 C C . ARG B 1 12 ? -10.391 14.719 -4.031 1 98.31 12 ARG B C 1
ATOM 1233 O O . ARG B 1 12 ? -9.258 15.18 -3.887 1 98.31 12 ARG B O 1
ATOM 1240 N N . ASP B 1 13 ? -11.43 15.188 -3.395 1 98.12 13 ASP B N 1
ATOM 1241 C CA . ASP B 1 13 ? -11.297 16.266 -2.43 1 98.12 13 ASP B CA 1
ATOM 1242 C C . ASP B 1 13 ? -10.477 15.836 -1.22 1 98.12 13 ASP B C 1
ATOM 1244 O O . ASP B 1 13 ? -9.664 16.609 -0.699 1 98.12 13 ASP B O 1
ATOM 1248 N N . LYS B 1 14 ? -10.703 14.602 -0.748 1 98.69 14 LYS B N 1
ATOM 1249 C CA . LYS B 1 14 ? -9.938 14.062 0.375 1 98.69 14 LYS B CA 1
ATOM 1250 C C . LYS B 1 14 ? -8.461 13.945 0.024 1 98.69 14 LYS B C 1
ATOM 1252 O O . LYS B 1 14 ? -7.594 14.227 0.855 1 98.69 14 LYS B O 1
ATOM 1257 N N . ILE B 1 15 ? -8.156 13.531 -1.21 1 98.88 15 ILE B N 1
ATOM 1258 C CA . ILE B 1 15 ? -6.77 13.414 -1.658 1 98.88 15 ILE B CA 1
ATOM 1259 C C . ILE B 1 15 ? -6.121 14.797 -1.684 1 98.88 15 ILE B C 1
ATOM 1261 O O . ILE B 1 15 ? -4.965 14.953 -1.286 1 98.88 15 ILE B O 1
ATOM 1265 N N . GLU B 1 16 ? -6.852 15.805 -2.098 1 98.56 16 GLU B N 1
ATOM 1266 C CA . GLU B 1 16 ? -6.348 17.172 -2.076 1 98.56 16 GLU B CA 1
ATOM 1267 C C . GLU B 1 16 ? -6.109 17.656 -0.647 1 98.56 16 GLU B C 1
ATOM 1269 O O . GLU B 1 16 ? -5.117 18.328 -0.369 1 98.56 16 GLU B O 1
ATOM 1274 N N . MET B 1 17 ? -6.984 17.344 0.23 1 98.56 17 MET B N 1
ATOM 1275 C CA . MET B 1 17 ? -6.82 17.703 1.636 1 98.56 17 MET B CA 1
ATOM 1276 C C . MET B 1 17 ? -5.609 16.984 2.238 1 98.56 17 MET B C 1
ATOM 1278 O O . MET B 1 17 ? -4.891 17.562 3.057 1 98.56 17 MET B O 1
ATOM 1282 N N . TYR B 1 18 ? -5.422 15.75 1.869 1 98.88 18 TYR B N 1
ATOM 1283 C CA . TYR B 1 18 ? -4.234 15.016 2.287 1 98.88 18 TYR B CA 1
ATOM 1284 C C . TYR B 1 18 ? -2.967 15.727 1.838 1 98.88 18 TYR B C 1
ATOM 1286 O O . TYR B 1 18 ? -2.047 15.93 2.635 1 98.88 18 TYR B O 1
ATOM 1294 N N . ARG B 1 19 ? -2.947 16.078 0.575 1 98.75 19 ARG B N 1
ATOM 1295 C CA . ARG B 1 19 ? -1.814 16.828 0.03 1 98.75 19 ARG B CA 1
ATOM 1296 C C . ARG B 1 19 ? -1.545 18.094 0.841 1 98.75 19 ARG B C 1
ATOM 1298 O O . ARG B 1 19 ? -0.407 18.344 1.239 1 98.75 19 ARG B O 1
ATOM 1305 N N . GLU B 1 20 ? -2.559 18.844 1.116 1 98.69 20 GLU B N 1
ATOM 1306 C CA . GLU B 1 20 ? -2.438 20.078 1.888 1 98.69 20 GLU B CA 1
ATOM 1307 C C . GLU B 1 20 ? -1.96 19.797 3.309 1 98.69 20 GLU B C 1
ATOM 1309 O O . GLU B 1 20 ? -1.193 20.578 3.879 1 98.69 20 GLU B O 1
ATOM 1314 N N . SER B 1 21 ? -2.453 18.688 3.865 1 98.81 21 SER B N 1
ATOM 1315 C CA . SER B 1 21 ? -2.057 18.359 5.23 1 98.81 21 SER B CA 1
ATOM 1316 C C . SER B 1 21 ? -0.559 18.078 5.32 1 98.81 21 SER B C 1
ATOM 1318 O O . SER B 1 21 ? 0.071 18.375 6.336 1 98.81 21 SER B O 1
ATOM 1320 N N . ILE B 1 22 ? 0.021 17.516 4.27 1 98.75 22 ILE B N 1
ATOM 1321 C CA . ILE B 1 22 ? 1.456 17.25 4.238 1 98.75 22 ILE B CA 1
ATOM 1322 C C . ILE B 1 22 ? 2.215 18.562 4.062 1 98.75 22 ILE B C 1
ATOM 1324 O O . ILE B 1 22 ? 3.193 18.828 4.762 1 98.75 22 ILE B O 1
ATOM 1328 N N . ILE B 1 23 ? 1.755 19.422 3.143 1 98.81 23 ILE B N 1
ATOM 1329 C CA . ILE B 1 23 ? 2.383 20.703 2.848 1 98.81 23 ILE B CA 1
ATOM 1330 C C . ILE B 1 23 ? 2.393 21.578 4.105 1 98.81 23 ILE B C 1
ATOM 1332 O O . ILE B 1 23 ? 3.379 22.266 4.383 1 98.81 23 ILE B O 1
ATOM 1336 N N . HIS B 1 24 ? 1.344 21.484 4.855 1 98.62 24 HIS B N 1
ATOM 1337 C CA . HIS B 1 24 ? 1.178 22.281 6.062 1 98.62 24 HIS B CA 1
ATOM 1338 C C . HIS B 1 24 ? 1.211 21.406 7.312 1 98.62 24 HIS B C 1
ATOM 1340 O O . HIS B 1 24 ? 0.358 21.547 8.195 1 98.62 24 HIS B O 1
ATOM 1346 N N . ALA B 1 25 ? 2.139 20.562 7.387 1 98.56 25 ALA B N 1
ATOM 1347 C CA . ALA B 1 25 ? 2.246 19.547 8.438 1 98.56 25 ALA B CA 1
ATOM 1348 C C . ALA B 1 25 ? 2.354 20.203 9.812 1 98.56 25 ALA B C 1
ATOM 1350 O O . ALA B 1 25 ? 2.141 19.547 10.836 1 98.56 25 ALA B O 1
ATOM 1351 N N . ASP B 1 26 ? 2.643 21.453 9.922 1 97.31 26 ASP B N 1
ATOM 1352 C CA . ASP B 1 26 ? 2.707 22.188 11.18 1 97.31 26 ASP B CA 1
ATOM 1353 C C . ASP B 1 26 ? 1.312 22.406 11.758 1 97.31 26 ASP B C 1
ATOM 1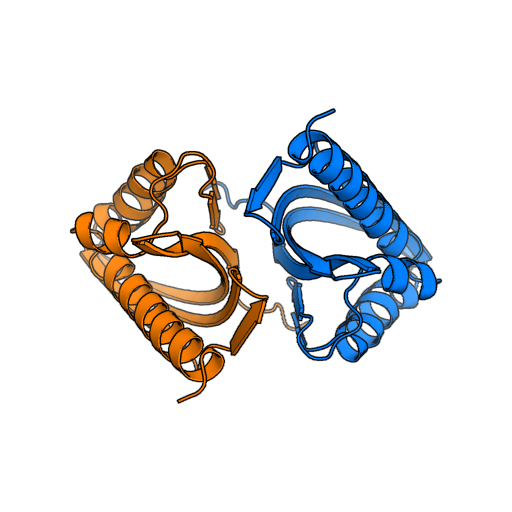355 O O . ASP B 1 26 ? 1.17 22.812 12.914 1 97.31 26 ASP B O 1
ATOM 1359 N N . LYS B 1 27 ? 0.286 22.156 10.961 1 97.5 27 LYS B N 1
ATOM 1360 C CA . LYS B 1 27 ? -1.108 22.297 11.375 1 97.5 27 LYS B CA 1
ATOM 1361 C C . LYS B 1 27 ? -1.797 20.922 11.453 1 97.5 27 LYS B C 1
ATOM 1363 O O . LYS B 1 27 ? -2.469 20.516 10.508 1 97.5 27 LYS B O 1
ATOM 1368 N N . PRO B 1 28 ? -1.743 20.281 12.617 1 93.75 28 PRO B N 1
ATOM 1369 C CA . PRO B 1 28 ? -2.221 18.906 12.75 1 93.75 28 PRO B CA 1
ATOM 1370 C C . PRO B 1 28 ? -3.713 18.766 12.461 1 93.75 28 PRO B C 1
ATOM 1372 O O . PRO B 1 28 ? -4.176 17.688 12.086 1 93.75 28 PRO B O 1
ATOM 1375 N N . GLU B 1 29 ? -4.453 19.812 12.562 1 96 29 GLU B N 1
ATOM 1376 C CA . GLU B 1 29 ? -5.898 19.766 12.367 1 96 29 GLU B CA 1
ATOM 1377 C C . GLU B 1 29 ? -6.242 19.422 10.914 1 96 29 GLU B C 1
ATOM 1379 O O . GLU B 1 29 ? -7.281 18.828 10.648 1 96 29 GLU B O 1
ATOM 1384 N N . LEU B 1 30 ? -5.418 19.797 9.977 1 97.69 30 LEU B N 1
ATOM 1385 C CA . LEU B 1 30 ? -5.648 19.469 8.578 1 97.69 30 LEU B CA 1
ATOM 1386 C C . LEU B 1 30 ? -5.582 17.953 8.359 1 97.69 30 LEU B C 1
ATOM 1388 O O . LEU B 1 30 ? -6.418 17.391 7.648 1 97.69 30 LEU B O 1
ATOM 1392 N N . ALA B 1 31 ? -4.57 17.328 9.039 1 98.38 31 ALA B N 1
ATOM 1393 C CA . ALA B 1 31 ? -4.438 15.883 8.93 1 98.38 31 ALA B CA 1
ATOM 1394 C C . ALA B 1 31 ? -5.617 15.172 9.586 1 98.38 31 ALA B C 1
ATOM 1396 O O . ALA B 1 31 ? -6.109 14.164 9.062 1 98.38 31 ALA B O 1
ATOM 1397 N N . GLU B 1 32 ? -6.07 15.695 10.648 1 97.81 32 GLU B N 1
ATOM 1398 C CA . GLU B 1 32 ? -7.172 15.094 11.391 1 97.81 32 GLU B CA 1
ATOM 1399 C C . GLU B 1 32 ? -8.461 15.094 10.57 1 97.81 32 GLU B C 1
ATOM 1401 O O . GLU B 1 32 ? -9.344 14.258 10.789 1 97.81 32 GLU B O 1
ATOM 1406 N N . GLN B 1 33 ? -8.586 16.016 9.664 1 96.88 33 GLN B N 1
ATOM 1407 C CA . GLN B 1 33 ? -9.773 16.125 8.828 1 96.88 33 GLN B CA 1
ATOM 1408 C C . GLN B 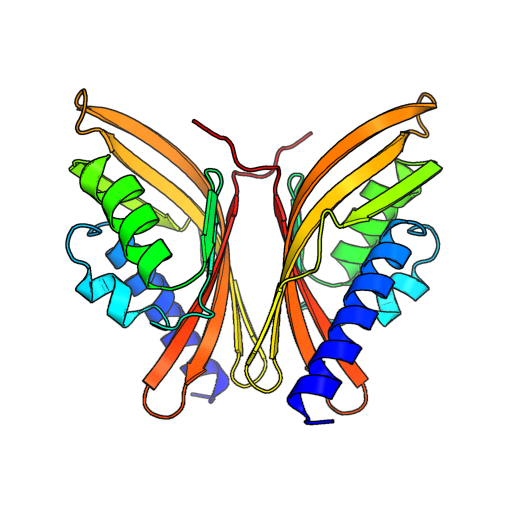1 33 ? -9.773 15.062 7.73 1 96.88 33 GLN B C 1
ATOM 1410 O O . GLN B 1 33 ? -10.805 14.781 7.121 1 96.88 33 GLN B O 1
ATOM 1415 N N . VAL B 1 34 ? -8.641 14.453 7.488 1 98.12 34 VAL B N 1
ATOM 1416 C CA . VAL B 1 34 ? -8.523 13.516 6.375 1 98.12 34 VAL B CA 1
ATOM 1417 C C . VAL B 1 34 ? -8.516 12.078 6.902 1 98.12 34 VAL B C 1
ATOM 1419 O O . VAL B 1 34 ? -9.195 11.211 6.352 1 98.12 34 VAL B O 1
ATOM 1422 N N . TRP B 1 35 ? -7.77 11.852 8.023 1 98.75 35 TRP B N 1
ATOM 1423 C CA . TRP B 1 35 ? -7.5 10.516 8.531 1 98.75 35 TRP B CA 1
ATOM 1424 C C . TRP B 1 35 ? -8.633 10.039 9.43 1 98.75 35 TRP B C 1
ATOM 1426 O O . TRP B 1 35 ? -9.305 10.844 10.078 1 98.75 35 TRP B O 1
ATOM 1436 N N . ASP B 1 36 ? -8.797 8.758 9.414 1 98.44 36 ASP B N 1
ATOM 1437 C CA . ASP B 1 36 ? -9.5 8.164 10.547 1 98.44 36 ASP B CA 1
ATOM 1438 C C . ASP B 1 36 ? -8.633 8.172 11.797 1 98.44 36 ASP B C 1
ATOM 1440 O O . ASP B 1 36 ? -7.562 7.551 11.828 1 98.44 36 ASP B O 1
ATOM 1444 N N . THR B 1 37 ? -8.906 8.977 12.773 1 97.88 37 THR B N 1
ATOM 1445 C CA . THR B 1 37 ? -8.102 9.117 13.977 1 97.88 37 THR B CA 1
ATOM 1446 C C . THR B 1 37 ? -8.359 7.957 14.938 1 97.88 37 THR B C 1
ATOM 1448 O O . THR B 1 37 ? -8.812 8.172 16.062 1 97.88 37 THR B O 1
ATOM 1451 N N . ALA B 1 38 ? -8.016 6.746 14.477 1 97.75 38 ALA B N 1
ATOM 1452 C CA . ALA B 1 38 ? -8.312 5.508 15.195 1 97.75 38 ALA B CA 1
ATOM 1453 C C . ALA B 1 38 ? -7.047 4.688 15.406 1 97.75 38 ALA B C 1
ATOM 1455 O O . ALA B 1 38 ? -6.031 4.91 14.742 1 97.75 38 ALA B O 1
ATOM 1456 N N . PRO B 1 39 ? -7.062 3.736 16.328 1 97.88 39 PRO B N 1
ATOM 1457 C CA . PRO B 1 39 ? -5.887 2.906 16.609 1 97.88 39 PRO B CA 1
ATOM 1458 C C . PRO B 1 39 ? -5.578 1.934 15.469 1 97.88 39 PRO B C 1
ATOM 1460 O O . PRO B 1 39 ? -4.469 1.399 15.398 1 97.88 39 PRO B O 1
ATOM 1463 N N . GLU B 1 40 ? -6.523 1.694 14.531 1 97.56 40 GLU B N 1
ATOM 1464 C CA . GLU B 1 40 ? -6.312 0.727 13.461 1 97.56 40 GLU B CA 1
ATOM 1465 C C . GLU B 1 40 ? -5.711 1.395 12.227 1 97.56 40 GLU B C 1
ATOM 1467 O O . GLU B 1 40 ? -5.266 0.714 11.297 1 97.56 40 GLU B O 1
ATOM 1472 N N . THR B 1 41 ? -5.75 2.789 12.211 1 98.62 41 THR B N 1
ATOM 1473 C CA . THR B 1 41 ? -5.164 3.518 11.086 1 98.62 41 THR B CA 1
ATOM 1474 C C . THR B 1 41 ? -3.666 3.246 10.992 1 98.62 41 THR B C 1
ATOM 1476 O O . THR B 1 41 ? -2.996 3.061 12.008 1 98.62 41 THR B O 1
ATOM 1479 N N . SER B 1 42 ? -3.125 3.18 9.734 1 98.88 42 SER B N 1
ATOM 1480 C CA . SER B 1 42 ? -1.716 2.818 9.617 1 98.88 42 SER B CA 1
ATOM 1481 C C . SER B 1 42 ? -1.082 3.473 8.391 1 98.88 42 SER B C 1
ATOM 1483 O O . SER B 1 42 ? -1.788 3.924 7.484 1 98.88 42 SER B O 1
ATOM 1485 N N . PHE B 1 43 ? 0.223 3.568 8.438 1 98.88 43 PHE B N 1
ATOM 1486 C CA . PHE B 1 43 ? 0.995 4.293 7.434 1 98.88 43 PHE B CA 1
ATOM 1487 C C . PHE B 1 43 ? 2.359 3.646 7.23 1 98.88 43 PHE B C 1
ATOM 1489 O O . PHE B 1 43 ? 3.229 3.727 8.102 1 98.88 43 PHE B O 1
ATOM 1496 N N . ILE B 1 44 ? 2.527 3.002 6.02 1 98.88 44 ILE B N 1
ATOM 1497 C CA . ILE B 1 44 ? 3.822 2.443 5.645 1 98.88 44 ILE B CA 1
ATOM 1498 C C . ILE B 1 44 ? 4.547 3.402 4.703 1 98.88 44 ILE B C 1
ATOM 1500 O O . ILE B 1 44 ? 4.004 3.785 3.66 1 98.88 44 ILE B O 1
ATOM 1504 N N . HIS B 1 45 ? 5.73 3.85 5.078 1 98 45 HIS B N 1
ATOM 1505 C CA . HIS B 1 45 ? 6.59 4.727 4.293 1 98 45 HIS B CA 1
ATOM 1506 C C . HIS B 1 45 ? 8.031 4.227 4.289 1 98 45 HIS B C 1
ATOM 1508 O O . HIS B 1 45 ? 8.383 3.324 5.055 1 98 45 HIS B O 1
ATOM 1514 N N . PRO B 1 46 ? 8.875 4.73 3.453 1 96.5 46 PRO B N 1
ATOM 1515 C CA . PRO B 1 46 ? 10.211 4.16 3.277 1 96.5 46 PRO B CA 1
ATOM 1516 C C . PRO B 1 46 ? 11.016 4.125 4.578 1 96.5 46 PRO B C 1
ATOM 1518 O O . PRO B 1 46 ? 11.891 3.271 4.746 1 96.5 46 PRO B O 1
ATOM 1521 N N . ARG B 1 47 ? 10.641 4.957 5.48 1 95.19 47 ARG B N 1
ATOM 1522 C CA . ARG B 1 47 ? 11.461 5.047 6.684 1 95.19 47 ARG B CA 1
ATOM 1523 C C . ARG B 1 47 ? 10.852 4.227 7.816 1 95.19 47 ARG B C 1
ATOM 1525 O O . ARG B 1 47 ? 11.5 4.008 8.844 1 95.19 47 ARG B O 1
ATOM 1532 N N . GLY B 1 48 ? 9.586 3.844 7.652 1 96.38 48 GLY B N 1
ATOM 1533 C CA . GLY B 1 48 ? 9 3.143 8.789 1 96.38 48 GLY B CA 1
ATOM 1534 C C . GLY B 1 48 ? 7.57 2.703 8.547 1 96.38 48 GLY B C 1
ATOM 1535 O O . GLY B 1 48 ? 7.102 2.701 7.406 1 96.38 48 GLY B O 1
ATOM 1536 N N . HIS B 1 49 ? 6.98 2.223 9.555 1 98.06 49 HIS B N 1
ATOM 1537 C CA . HIS B 1 49 ? 5.609 1.733 9.648 1 98.06 49 HIS B CA 1
ATOM 1538 C C . HIS B 1 49 ? 4.922 2.26 10.898 1 98.06 49 HIS B C 1
ATOM 1540 O O . HIS B 1 49 ? 5.156 1.758 12 1 98.06 49 HIS B O 1
ATOM 1546 N N . GLU B 1 50 ? 4.02 3.291 10.711 1 98.5 50 GLU B N 1
ATOM 1547 C CA . GLU B 1 50 ? 3.277 3.854 11.836 1 98.5 50 GLU B CA 1
ATOM 1548 C C . GLU B 1 50 ? 1.987 3.078 12.086 1 98.5 50 GLU B C 1
ATOM 1550 O O . GLU B 1 50 ? 1.199 2.857 11.164 1 98.5 50 GLU B O 1
ATOM 1555 N N . ARG B 1 51 ? 1.808 2.666 13.305 1 98.25 51 ARG B N 1
ATOM 1556 C CA . ARG B 1 51 ? 0.593 1.979 13.734 1 98.25 51 ARG B CA 1
ATOM 1557 C C . ARG B 1 51 ? -0.217 2.846 14.695 1 98.25 51 ARG B C 1
ATOM 1559 O O . ARG B 1 51 ? 0.255 3.188 15.781 1 98.25 51 ARG B O 1
ATOM 1566 N N . GLY B 1 52 ? -1.41 3.209 14.172 1 98.69 52 GLY B N 1
ATOM 1567 C CA . GLY B 1 52 ? -2.279 4.082 14.945 1 98.69 52 GLY B CA 1
ATOM 1568 C C . GLY B 1 52 ? -2.125 5.547 14.578 1 98.69 52 GLY B C 1
ATOM 1569 O O . GLY B 1 52 ? -1.028 5.996 14.242 1 98.69 52 GLY B O 1
ATOM 1570 N N . TRP B 1 53 ? -3.207 6.293 14.781 1 98.44 53 TRP B N 1
ATOM 1571 C CA . TRP B 1 53 ? -3.234 7.703 14.414 1 98.44 53 TRP B CA 1
ATOM 1572 C C . TRP B 1 53 ? -2.195 8.492 15.211 1 98.44 53 TRP B C 1
ATOM 1574 O O . TRP B 1 53 ? -1.512 9.359 14.656 1 98.44 53 TRP B O 1
ATOM 1584 N N . GLU B 1 54 ? -2.084 8.25 16.469 1 98.38 54 GLU B N 1
ATOM 1585 C CA . GLU B 1 54 ? -1.144 9 17.297 1 98.38 54 GLU B CA 1
ATOM 1586 C C . GLU B 1 54 ? 0.282 8.859 16.766 1 98.38 54 GLU B C 1
ATOM 1588 O O . GLU B 1 54 ? 1.022 9.844 16.703 1 98.38 54 GLU B O 1
ATOM 1593 N N . ALA B 1 55 ? 0.625 7.605 16.375 1 98.69 55 ALA B N 1
ATOM 1594 C CA . ALA B 1 55 ? 1.955 7.387 15.805 1 98.69 55 ALA B CA 1
ATOM 1595 C C . ALA B 1 55 ? 2.107 8.109 14.469 1 98.69 55 ALA B C 1
ATOM 1597 O O . ALA B 1 55 ? 3.166 8.68 14.18 1 98.69 55 ALA B O 1
ATOM 1598 N N . ILE B 1 56 ? 1.085 8.086 13.633 1 98.75 56 ILE B N 1
ATOM 1599 C CA . ILE B 1 56 ? 1.12 8.789 12.352 1 98.75 56 ILE B CA 1
ATOM 1600 C C . ILE B 1 56 ? 1.306 10.281 12.586 1 98.75 56 ILE B C 1
ATOM 1602 O O . ILE B 1 56 ? 2.188 10.906 11.992 1 98.75 56 ILE B O 1
ATOM 1606 N N . ARG B 1 57 ? 0.531 10.82 13.469 1 98.44 57 ARG B N 1
ATOM 1607 C CA . ARG B 1 57 ? 0.595 12.242 13.781 1 98.44 57 ARG B CA 1
ATOM 1608 C C . ARG B 1 57 ? 1.97 12.625 14.32 1 98.44 57 ARG B C 1
ATOM 1610 O O . ARG B 1 57 ? 2.602 13.562 13.82 1 98.44 57 ARG B O 1
ATOM 1617 N N . ASP B 1 58 ? 2.467 11.914 15.266 1 98.19 58 ASP B N 1
ATOM 1618 C CA . ASP B 1 58 ? 3.67 12.305 15.984 1 98.19 58 ASP B CA 1
ATOM 1619 C C . ASP B 1 58 ? 4.926 12 15.172 1 98.19 58 ASP B C 1
ATOM 1621 O O . ASP B 1 58 ? 5.828 12.836 15.078 1 98.19 58 ASP B O 1
ATOM 1625 N N . ASN B 1 59 ? 4.961 10.781 14.602 1 98 59 ASN B N 1
ATOM 1626 C CA . ASN B 1 59 ? 6.195 10.352 13.953 1 98 59 ASN B CA 1
ATOM 1627 C C . ASN B 1 59 ? 6.281 10.852 12.516 1 98 59 ASN B C 1
ATOM 1629 O O . ASN B 1 59 ? 7.34 11.297 12.07 1 98 59 ASN B O 1
ATOM 1633 N N . PHE B 1 60 ? 5.191 10.789 11.781 1 98.31 60 PHE B N 1
ATOM 1634 C CA . PHE B 1 60 ? 5.27 11.195 10.383 1 98.31 60 PHE B CA 1
ATOM 1635 C C . PHE B 1 60 ? 5.043 12.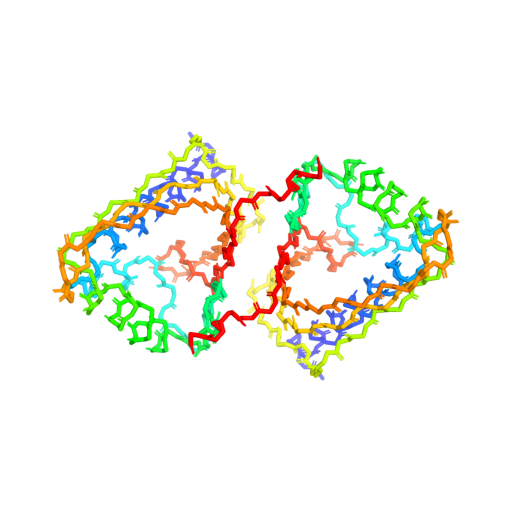695 10.234 1 98.31 60 PHE B C 1
ATOM 1637 O O . PHE B 1 60 ? 5.91 13.414 9.734 1 98.31 60 PHE B O 1
ATOM 1644 N N . TYR B 1 61 ? 3.928 13.219 10.695 1 98.5 61 TYR B N 1
ATOM 1645 C CA . TYR B 1 61 ? 3.602 14.617 10.453 1 98.5 61 TYR B CA 1
ATOM 1646 C C . TYR B 1 61 ? 4.527 15.539 11.242 1 98.5 61 TYR B C 1
ATOM 1648 O O . TYR B 1 61 ? 5.082 16.484 10.695 1 98.5 61 TYR B O 1
ATOM 1656 N N . THR B 1 62 ? 4.684 15.227 12.516 1 98.25 62 THR B N 1
ATOM 1657 C CA . THR B 1 62 ? 5.469 16.125 13.352 1 98.25 62 THR B CA 1
ATOM 1658 C C . THR B 1 62 ? 6.965 15.906 13.133 1 98.25 62 THR B C 1
ATOM 1660 O O . THR B 1 62 ? 7.668 16.797 12.656 1 98.25 62 THR B O 1
ATOM 1663 N N . LYS B 1 63 ? 7.43 14.703 13.383 1 97.62 63 LYS B N 1
ATOM 1664 C CA . LYS B 1 63 ? 8.867 14.445 13.383 1 97.62 63 LYS B CA 1
ATOM 1665 C C . LYS B 1 63 ? 9.422 14.43 11.961 1 97.62 63 LYS B C 1
ATOM 1667 O O . LYS B 1 63 ? 10.375 15.148 11.656 1 97.62 63 LYS B O 1
ATOM 1672 N N . THR B 1 64 ? 8.836 13.68 11.078 1 97 64 THR B N 1
ATOM 1673 C CA . THR B 1 64 ? 9.391 13.477 9.742 1 97 64 THR B CA 1
ATOM 1674 C C . THR B 1 64 ? 9.125 14.688 8.852 1 97 64 THR B C 1
ATOM 1676 O O . THR B 1 64 ? 9.977 15.07 8.047 1 97 64 THR B O 1
ATOM 1679 N N . MET B 1 65 ? 8 15.344 9.016 1 98.25 65 MET B N 1
ATOM 1680 C CA . MET B 1 65 ? 7.652 16.438 8.109 1 98.25 65 MET B CA 1
ATOM 1681 C C . MET B 1 65 ? 7.922 17.797 8.758 1 98.25 65 MET B C 1
ATOM 1683 O O . MET B 1 65 ? 8.844 18.5 8.359 1 98.25 65 MET B O 1
ATOM 1687 N N . ALA B 1 66 ? 7.184 18.156 9.766 1 98.5 66 ALA B N 1
ATOM 1688 C CA . ALA B 1 66 ? 7.215 19.5 10.344 1 98.5 66 ALA B CA 1
ATOM 1689 C C . ALA B 1 66 ? 8.594 19.828 10.906 1 98.5 66 ALA B C 1
ATOM 1691 O O . ALA B 1 66 ? 9.141 20.906 10.648 1 98.5 66 ALA B O 1
ATOM 1692 N N . ASN B 1 67 ? 9.148 18.875 11.664 1 98.44 67 ASN B N 1
ATOM 1693 C CA . ASN B 1 67 ? 10.422 19.141 12.328 1 98.44 67 ASN B CA 1
ATOM 1694 C C . ASN B 1 67 ? 11.586 19.109 11.344 1 98.44 67 ASN B C 1
ATOM 1696 O O . ASN B 1 67 ? 12.602 19.766 11.547 1 98.44 67 ASN B O 1
ATOM 1700 N N . THR B 1 68 ? 11.453 18.406 10.305 1 98.19 68 THR B N 1
ATOM 1701 C CA . THR B 1 68 ? 12.562 18.203 9.375 1 98.19 68 THR B CA 1
ATOM 1702 C C . THR B 1 68 ? 12.586 19.297 8.312 1 98.19 68 THR B C 1
ATOM 1704 O O . THR B 1 68 ? 13.656 19.734 7.891 1 98.19 68 THR B O 1
ATOM 1707 N N . PHE B 1 69 ? 11.406 19.719 7.922 1 98.62 69 PHE B N 1
ATOM 1708 C CA . PHE B 1 69 ? 11.367 20.609 6.77 1 98.62 69 PHE B CA 1
ATOM 1709 C C . PHE B 1 69 ? 10.68 21.922 7.129 1 98.62 69 PHE B C 1
ATOM 1711 O O . PHE B 1 69 ? 9.68 21.938 7.844 1 98.62 69 PHE B O 1
ATOM 1718 N N . SER B 1 70 ? 11.219 23 6.574 1 98.44 70 SER B N 1
ATOM 1719 C CA . SER B 1 70 ? 10.641 24.328 6.785 1 98.44 70 SER B CA 1
ATOM 1720 C C . SER B 1 70 ? 9.625 24.672 5.695 1 98.44 70 SER B C 1
ATOM 1722 O O . SER B 1 70 ? 8.742 25.5 5.902 1 98.44 70 SER B O 1
ATOM 1724 N N . ARG B 1 71 ? 9.859 24.109 4.535 1 98.5 71 ARG B N 1
ATOM 1725 C CA . ARG B 1 71 ? 8.953 24.234 3.396 1 98.5 71 ARG B CA 1
ATOM 1726 C C . ARG B 1 71 ? 8.742 22.875 2.725 1 98.5 71 ARG B C 1
ATOM 1728 O O . ARG B 1 71 ? 9.672 22.078 2.604 1 98.5 71 ARG B O 1
ATOM 1735 N N . ARG B 1 72 ? 7.551 22.672 2.33 1 98.81 72 ARG B N 1
ATOM 1736 C CA . ARG B 1 72 ? 7.168 21.422 1.677 1 98.81 72 ARG B CA 1
ATOM 1737 C C . ARG B 1 72 ? 6.23 21.688 0.502 1 98.81 72 ARG B C 1
ATOM 1739 O O . ARG B 1 72 ? 5.348 22.547 0.585 1 98.81 72 ARG B O 1
ATOM 1746 N N . GLU B 1 73 ? 6.422 20.969 -0.558 1 98.75 73 GLU B N 1
ATOM 1747 C CA . GLU B 1 73 ? 5.508 20.906 -1.695 1 98.75 73 GLU B CA 1
ATOM 1748 C C . GLU B 1 73 ? 5.297 19.484 -2.172 1 98.75 73 GLU B C 1
ATOM 1750 O O . GLU B 1 73 ? 6.262 18.766 -2.467 1 98.75 73 GLU B O 1
ATOM 1755 N N . LEU B 1 74 ? 4.043 19.078 -2.158 1 98.81 74 LEU B N 1
ATOM 1756 C CA . LEU B 1 74 ? 3.641 17.781 -2.674 1 98.81 74 LEU B CA 1
ATOM 1757 C C . LEU B 1 74 ? 2.715 17.938 -3.877 1 98.81 74 LEU B C 1
ATOM 1759 O O . LEU B 1 74 ? 1.669 18.578 -3.779 1 98.81 74 LEU B O 1
ATOM 1763 N N . ARG B 1 75 ? 3.15 17.344 -4.957 1 98.62 75 ARG B N 1
ATOM 1764 C CA . ARG B 1 75 ? 2.359 17.422 -6.18 1 98.62 75 ARG B CA 1
ATOM 1765 C C . ARG B 1 75 ? 2.082 16.031 -6.75 1 98.62 75 ARG B C 1
ATOM 1767 O O . ARG B 1 75 ? 2.99 15.203 -6.844 1 98.62 75 ARG B O 1
ATOM 1774 N N . LEU B 1 76 ? 0.881 15.758 -7.082 1 98.5 76 LEU B N 1
ATOM 1775 C CA . LEU B 1 76 ? 0.568 14.547 -7.832 1 98.5 76 LEU B CA 1
ATOM 1776 C C . LEU B 1 76 ? 0.982 14.695 -9.289 1 98.5 76 LEU B C 1
ATOM 1778 O O . LEU B 1 76 ? 0.8 1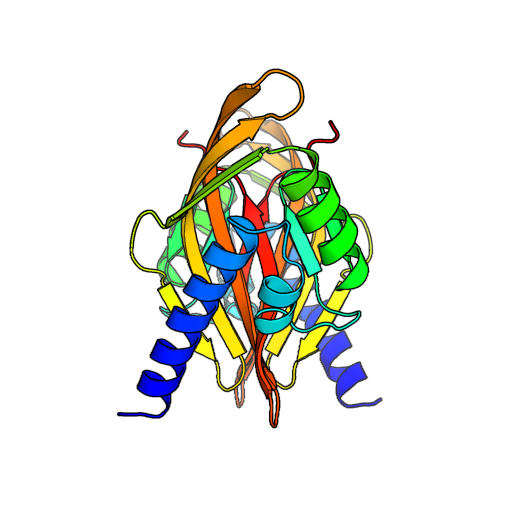5.758 -9.891 1 98.5 76 LEU B O 1
ATOM 1782 N N . THR B 1 77 ? 1.655 13.586 -9.836 1 96.38 77 THR B N 1
ATOM 1783 C CA . THR B 1 77 ? 2.08 13.602 -11.234 1 96.38 77 THR B CA 1
ATOM 1784 C C . THR B 1 77 ? 1.026 12.953 -12.125 1 96.38 77 THR B C 1
ATOM 1786 O O . THR B 1 77 ? 1.085 11.75 -12.398 1 96.38 77 THR B O 1
ATOM 1789 N N . GLY B 1 78 ? -0.205 13.43 -12.195 1 95.56 78 GLY B N 1
ATOM 1790 C CA . GLY B 1 78 ? -1.368 12.961 -12.938 1 95.56 78 GLY B CA 1
ATOM 1791 C C . GLY B 1 78 ? -2.605 12.82 -12.07 1 95.56 78 GLY B C 1
ATOM 1792 O O . GLY B 1 78 ? -2.562 13.086 -10.867 1 95.56 78 GLY B O 1
ATOM 1793 N N . GLU B 1 79 ? -3.674 12.336 -12.648 1 97.06 79 GLU B N 1
ATOM 1794 C CA . GLU B 1 79 ? -4.922 12.133 -11.914 1 97.06 79 GLU B CA 1
ATOM 1795 C C . GLU B 1 79 ? -4.879 10.852 -11.094 1 97.06 79 GLU B C 1
ATOM 1797 O O . GLU B 1 79 ? -4.426 9.812 -11.578 1 97.06 79 GLU B O 1
ATOM 1802 N N . PRO B 1 80 ? -5.336 10.953 -9.891 1 98.38 80 PRO B N 1
ATOM 1803 C CA . PRO B 1 80 ? -5.43 9.711 -9.133 1 98.38 80 PRO B CA 1
ATOM 1804 C C . PRO B 1 80 ? -6.43 8.719 -9.734 1 98.38 80 PRO B C 1
ATOM 1806 O O . PRO B 1 80 ? -7.465 9.133 -10.258 1 98.38 80 PRO B O 1
ATOM 1809 N N . VAL B 1 81 ? -6.082 7.461 -9.695 1 98.38 81 VAL B N 1
ATOM 1810 C CA . VAL B 1 81 ? -7.016 6.391 -10.031 1 98.38 81 VAL B CA 1
ATOM 1811 C C . VAL B 1 81 ? -7.746 5.922 -8.773 1 98.38 81 VAL B C 1
ATOM 1813 O O . VAL B 1 81 ? -7.117 5.539 -7.789 1 98.38 81 VAL B O 1
ATOM 1816 N N . ILE B 1 82 ? -9.07 5.988 -8.828 1 98.62 82 ILE B N 1
ATOM 1817 C CA . ILE B 1 82 ? -9.867 5.652 -7.656 1 98.62 82 ILE B CA 1
ATOM 1818 C C . ILE B 1 82 ? -10.82 4.504 -7.988 1 98.62 82 ILE B C 1
ATOM 1820 O O . ILE B 1 82 ? -11.594 4.586 -8.945 1 98.62 82 ILE B O 1
ATOM 1824 N N . HIS B 1 83 ? -10.734 3.438 -7.246 1 98.38 83 HIS B N 1
ATOM 1825 C CA . HIS B 1 83 ? -11.672 2.324 -7.348 1 98.38 83 HIS B CA 1
ATOM 1826 C C . HIS B 1 83 ? -12.57 2.25 -6.121 1 98.38 83 HIS B C 1
ATOM 1828 O O . HIS B 1 83 ? -12.086 2.162 -4.992 1 98.38 83 HIS B O 1
ATOM 1834 N N . LEU B 1 84 ? -13.844 2.248 -6.395 1 97.88 84 LEU B N 1
ATOM 1835 C CA . LEU B 1 84 ? -14.836 2.174 -5.324 1 97.88 84 LEU B CA 1
ATOM 1836 C C . LEU B 1 84 ? -15.281 0.735 -5.102 1 97.88 84 LEU B C 1
ATOM 1838 O O . LEU B 1 84 ? -15.562 0.009 -6.059 1 97.88 84 LEU B O 1
ATOM 1842 N N . TYR B 1 85 ? -15.297 0.344 -3.838 1 97 85 TYR B N 1
ATOM 1843 C CA . TYR B 1 85 ? -15.797 -0.948 -3.385 1 97 85 TYR B CA 1
ATOM 1844 C C . TYR B 1 85 ? -16.812 -0.774 -2.26 1 97 85 TYR B C 1
ATOM 1846 O O . TYR B 1 85 ? -16.516 -1.065 -1.098 1 97 85 TYR B O 1
ATOM 1854 N N . GLY B 1 86 ? -18.078 -0.361 -2.641 1 95.25 86 GLY B N 1
ATOM 1855 C CA . GLY B 1 86 ? -19.047 -0.052 -1.607 1 95.25 86 GLY B CA 1
ATOM 1856 C C . GLY B 1 86 ? -18.625 1.099 -0.713 1 95.25 86 GLY B C 1
ATOM 1857 O O . GLY B 1 86 ? -18.406 2.211 -1.19 1 95.25 86 GLY B O 1
ATOM 1858 N N . ASP B 1 87 ? -18.375 0.802 0.548 1 96.88 87 ASP B N 1
ATOM 1859 C CA . ASP B 1 87 ? -18.016 1.82 1.53 1 96.88 87 ASP B CA 1
ATOM 1860 C C . ASP B 1 87 ? -16.5 1.884 1.729 1 96.88 87 ASP B C 1
ATOM 1862 O O . ASP B 1 87 ? -16.031 2.418 2.732 1 96.88 87 ASP B O 1
ATOM 1866 N N . ALA B 1 88 ? -15.773 1.283 0.815 1 98.38 88 ALA B N 1
ATOM 1867 C CA . ALA B 1 88 ? -14.32 1.383 0.797 1 98.38 88 ALA B CA 1
ATOM 1868 C C . ALA B 1 88 ? -13.82 1.847 -0.568 1 98.38 88 ALA B C 1
ATOM 1870 O O . ALA B 1 88 ? -14.547 1.775 -1.561 1 98.38 88 ALA B O 1
ATOM 1871 N N . ALA B 1 89 ? -12.609 2.346 -0.602 1 98.81 89 ALA B N 1
ATOM 1872 C CA . ALA B 1 89 ? -12.008 2.777 -1.863 1 98.81 89 ALA B CA 1
ATOM 1873 C C . ALA B 1 89 ? -10.492 2.674 -1.812 1 98.81 89 ALA B C 1
ATOM 1875 O O . ALA B 1 89 ? -9.883 2.84 -0.751 1 98.81 89 ALA B O 1
ATOM 1876 N N . VAL B 1 90 ? -9.922 2.361 -2.924 1 98.94 90 VAL B N 1
ATOM 1877 C CA . VAL B 1 90 ? -8.484 2.4 -3.139 1 98.94 90 VAL B CA 1
ATOM 1878 C C . VAL B 1 90 ? -8.133 3.533 -4.098 1 98.94 90 VAL B C 1
ATOM 1880 O O . VAL B 1 90 ? -8.672 3.607 -5.203 1 98.94 90 VAL B O 1
ATOM 1883 N N . ALA B 1 91 ? -7.273 4.422 -3.68 1 98.94 91 ALA B N 1
ATOM 1884 C CA . ALA B 1 91 ? -6.738 5.473 -4.543 1 98.94 91 ALA B CA 1
ATOM 1885 C C . ALA B 1 91 ? -5.246 5.266 -4.793 1 98.94 91 ALA B C 1
ATOM 1887 O O . ALA B 1 91 ? -4.5 4.926 -3.871 1 98.94 91 ALA B O 1
ATOM 1888 N N . GLU B 1 92 ? -4.82 5.402 -5.988 1 98.88 92 GLU B N 1
ATOM 1889 C CA . GLU B 1 92 ? -3.432 5.238 -6.414 1 98.88 92 GLU B CA 1
ATOM 1890 C C . GLU B 1 92 ? -2.949 6.453 -7.203 1 98.88 92 GLU B C 1
ATOM 1892 O O . GLU B 1 92 ? -3.646 6.938 -8.094 1 98.88 92 GLU B O 1
ATOM 1897 N N . PHE B 1 93 ? -1.772 6.93 -6.883 1 98.75 93 PHE B N 1
ATOM 1898 C CA . PHE B 1 93 ? -1.23 8.039 -7.66 1 98.75 93 PHE B CA 1
ATOM 1899 C C . PHE B 1 93 ? 0.285 8.109 -7.516 1 98.75 93 PHE B C 1
ATOM 1901 O O . PHE B 1 93 ? 0.851 7.559 -6.57 1 98.75 93 PHE B O 1
ATOM 1908 N N . ASP B 1 94 ? 0.906 8.758 -8.406 1 98.44 94 ASP B N 1
ATOM 1909 C CA . ASP B 1 94 ? 2.312 9.148 -8.344 1 98.44 94 ASP B CA 1
ATOM 1910 C C . ASP B 1 94 ? 2.465 10.586 -7.852 1 98.44 94 ASP B C 1
ATOM 1912 O O . ASP B 1 94 ? 1.547 11.391 -7.988 1 98.44 94 ASP B O 1
ATOM 1916 N N . TRP B 1 95 ? 3.605 10.859 -7.285 1 98.69 95 TRP B N 1
ATOM 1917 C CA . TRP B 1 95 ? 3.791 12.18 -6.707 1 98.69 95 TRP B CA 1
ATOM 1918 C C . TRP B 1 95 ? 5.25 12.617 -6.789 1 98.69 95 TRP B C 1
ATOM 1920 O O . TRP B 1 95 ? 6.141 11.781 -6.969 1 98.69 95 TRP B O 1
ATOM 1930 N N . GLU B 1 96 ? 5.48 13.883 -6.703 1 98.69 96 GLU B N 1
ATOM 1931 C CA . GLU B 1 96 ? 6.746 14.578 -6.496 1 98.69 96 GLU B CA 1
ATOM 1932 C C . GLU B 1 96 ? 6.715 15.414 -5.223 1 98.69 96 GLU B C 1
ATOM 1934 O O . GLU B 1 96 ? 5.711 16.062 -4.922 1 98.69 96 GLU B O 1
ATOM 1939 N N . PHE B 1 97 ? 7.762 15.352 -4.531 1 98.75 97 PHE B N 1
ATOM 1940 C CA . PHE B 1 97 ? 7.902 16.062 -3.264 1 98.75 97 PHE B CA 1
ATOM 1941 C C . PHE B 1 97 ? 9.172 16.906 -3.254 1 98.75 97 PHE B C 1
ATOM 1943 O O . PHE B 1 97 ? 10.258 16.406 -3.557 1 98.75 97 PHE B O 1
ATOM 1950 N N . THR B 1 98 ? 9.039 18.172 -3.004 1 98.75 98 THR B N 1
ATOM 1951 C CA . THR B 1 98 ? 10.156 19.078 -2.797 1 98.75 98 THR B CA 1
ATOM 1952 C C . THR B 1 98 ? 10.055 19.766 -1.433 1 98.75 98 THR B C 1
ATOM 1954 O O . THR B 1 98 ? 8.953 20.109 -0.991 1 98.75 98 THR B O 1
ATOM 1957 N N . ALA B 1 99 ? 11.188 19.891 -0.817 1 98.81 99 ALA B N 1
ATOM 1958 C CA . ALA B 1 99 ? 11.164 20.484 0.52 1 98.81 99 ALA B CA 1
ATOM 1959 C C . ALA B 1 99 ? 12.5 21.141 0.85 1 98.81 99 ALA B C 1
ATOM 1961 O O . ALA B 1 99 ? 13.516 20.859 0.208 1 98.81 99 ALA B O 1
ATOM 1962 N N . THR B 1 100 ? 12.484 22.047 1.81 1 98.81 100 THR B N 1
ATOM 1963 C CA . THR B 1 100 ? 13.672 22.688 2.371 1 98.81 100 THR B CA 1
ATOM 1964 C C . THR B 1 100 ? 13.953 22.156 3.777 1 98.81 100 THR B C 1
ATOM 1966 O O . THR B 1 100 ? 13.086 22.234 4.652 1 98.81 100 THR B O 1
ATOM 1969 N N . ARG B 1 101 ? 15.148 21.688 4.016 1 98.56 101 ARG B N 1
ATOM 1970 C CA . ARG B 1 101 ? 15.516 21.125 5.312 1 98.56 101 ARG B CA 1
ATOM 1971 C C . ARG B 1 101 ? 15.82 22.234 6.32 1 98.56 101 ARG B C 1
ATOM 1973 O O . ARG B 1 101 ? 16.531 23.188 6.004 1 98.56 101 ARG B O 1
ATOM 1980 N N . ARG B 1 102 ? 15.352 22.062 7.527 1 98.31 102 ARG B N 1
ATOM 1981 C CA . ARG B 1 102 ? 15.594 23.047 8.586 1 98.31 102 ARG B CA 1
ATOM 1982 C C . ARG B 1 102 ? 17.062 23.062 8.992 1 98.31 102 ARG B C 1
ATOM 1984 O O . ARG B 1 102 ? 17.625 24.109 9.297 1 98.31 102 ARG B O 1
ATOM 1991 N N . ALA B 1 103 ? 17.672 21.875 8.93 1 97.81 103 ALA B N 1
ATOM 1992 C CA . ALA B 1 103 ? 19 21.688 9.5 1 97.81 103 ALA B CA 1
ATOM 1993 C C . ALA B 1 103 ? 20.047 22.516 8.75 1 97.81 103 ALA B C 1
ATOM 1995 O O . ALA B 1 103 ? 21 23.016 9.344 1 97.81 103 ALA B O 1
ATOM 1996 N N . ASP B 1 104 ? 19.875 22.672 7.41 1 97.94 104 ASP B N 1
ATOM 1997 C CA . ASP B 1 104 ? 20.953 23.266 6.625 1 97.94 104 ASP B CA 1
ATOM 1998 C C . ASP B 1 104 ? 20.375 24.109 5.48 1 97.94 104 ASP B C 1
ATOM 2000 O O . ASP B 1 104 ? 21.125 24.578 4.613 1 97.94 104 ASP B O 1
ATOM 2004 N N . ASN B 1 105 ? 19.094 24.156 5.367 1 97.94 105 ASN B N 1
ATOM 2005 C CA . ASN B 1 105 ? 18.375 24.875 4.316 1 97.94 105 ASN B CA 1
ATOM 2006 C C . ASN B 1 105 ? 18.578 24.219 2.953 1 97.94 105 ASN B C 1
ATOM 2008 O O . ASN B 1 105 ? 18.391 24.859 1.918 1 97.94 105 ASN B O 1
ATOM 2012 N N . GLY B 1 106 ? 19.047 23 3.039 1 98.19 106 GLY B N 1
ATOM 2013 C CA . GLY B 1 106 ? 19.203 22.25 1.799 1 98.19 106 GLY B CA 1
ATOM 2014 C C . GLY B 1 106 ? 17.875 21.828 1.202 1 98.19 106 GLY B C 1
ATOM 2015 O O . GLY B 1 106 ? 16.875 21.688 1.919 1 98.19 106 GLY B O 1
ATOM 2016 N N . GLU B 1 107 ? 17.922 21.609 -0.093 1 98.19 107 GLU B N 1
ATOM 2017 C CA . GLU B 1 107 ? 16.719 21.172 -0.796 1 98.19 107 GLU B CA 1
ATOM 2018 C C . GLU B 1 107 ? 16.672 19.656 -0.921 1 98.19 107 GLU B C 1
ATOM 2020 O O . GLU B 1 107 ? 17.703 19.016 -1.14 1 98.19 107 GLU B O 1
ATOM 2025 N N . ARG B 1 108 ? 15.484 19.188 -0.75 1 97.56 108 ARG B N 1
ATOM 2026 C CA . ARG B 1 108 ? 15.188 17.766 -0.978 1 97.56 108 ARG B CA 1
ATOM 2027 C C . ARG B 1 108 ? 14.156 17.594 -2.086 1 97.56 108 ARG B C 1
ATOM 2029 O O . ARG B 1 108 ? 13.156 18.328 -2.131 1 97.56 108 ARG B O 1
ATOM 2036 N N . HIS B 1 109 ? 14.414 16.719 -2.994 1 98.31 109 HIS B N 1
ATOM 2037 C CA . HIS B 1 109 ? 13.477 16.328 -4.039 1 98.31 109 HIS B CA 1
ATOM 2038 C C . HIS B 1 109 ? 13.352 14.812 -4.121 1 98.31 109 HIS B C 1
ATOM 2040 O O . HIS B 1 109 ? 14.344 14.109 -4.312 1 98.31 109 HIS B O 1
ATOM 2046 N N . THR B 1 110 ? 12.164 14.352 -3.926 1 97.81 110 THR B N 1
ATOM 2047 C CA . THR B 1 110 ? 11.883 12.93 -4.062 1 97.81 110 THR B CA 1
ATOM 2048 C C . THR B 1 110 ? 10.602 12.703 -4.859 1 97.81 110 THR B C 1
ATOM 2050 O O . THR B 1 110 ? 9.844 13.648 -5.109 1 97.81 110 THR B O 1
ATOM 2053 N N . SER B 1 111 ? 10.398 11.555 -5.383 1 98.19 111 SER B N 1
ATOM 2054 C CA . SER B 1 111 ? 9.18 11.125 -6.059 1 98.19 111 SER B CA 1
ATOM 2055 C C . SER B 1 111 ? 8.805 9.695 -5.66 1 98.19 111 SER B C 1
ATOM 2057 O O . SER B 1 111 ? 9.625 8.969 -5.102 1 98.19 111 SER B O 1
ATOM 2059 N N . GLY B 1 112 ? 7.582 9.375 -5.898 1 98.12 112 GLY B N 1
ATOM 2060 C CA . GLY B 1 112 ? 7.18 8.031 -5.512 1 98.12 112 GLY B CA 1
ATOM 2061 C C . GLY B 1 112 ? 5.766 7.684 -5.938 1 98.12 112 GLY B C 1
ATOM 2062 O O . GLY B 1 112 ? 5.152 8.414 -6.723 1 98.12 112 GLY B O 1
ATOM 2063 N N . ARG B 1 113 ? 5.309 6.496 -5.59 1 98.5 113 ARG B N 1
ATOM 2064 C CA . ARG B 1 113 ? 3.971 5.949 -5.793 1 98.5 113 ARG B CA 1
ATOM 2065 C C . ARG B 1 113 ? 3.256 5.734 -4.465 1 98.5 113 ARG B C 1
ATOM 2067 O O . ARG B 1 113 ? 3.887 5.391 -3.465 1 98.5 113 ARG B O 1
ATOM 2074 N N . GLU B 1 114 ? 1.924 5.922 -4.492 1 98.88 114 GLU B N 1
ATOM 2075 C CA . GLU B 1 114 ? 1.186 5.848 -3.234 1 98.88 114 GLU B CA 1
ATOM 2076 C C . GLU B 1 114 ? -0.158 5.148 -3.422 1 98.88 114 GLU B C 1
ATOM 2078 O O . GLU B 1 114 ? -0.83 5.348 -4.438 1 98.88 114 GLU B O 1
ATOM 2083 N N . SER B 1 115 ? -0.461 4.23 -2.523 1 98.94 115 SER B N 1
ATOM 2084 C CA . SER B 1 115 ? -1.794 3.664 -2.346 1 98.94 115 SER B CA 1
ATOM 2085 C C . SER B 1 115 ? -2.457 4.195 -1.079 1 98.94 115 SER B C 1
ATOM 2087 O O . SER B 1 115 ? -1.867 4.145 0.003 1 98.94 115 SER B O 1
ATOM 2089 N N . GLN B 1 116 ? -3.656 4.695 -1.214 1 99 116 GLN B N 1
ATOM 2090 C CA . GLN B 1 116 ? -4.469 5.129 -0.083 1 99 116 GLN B CA 1
ATOM 2091 C C . GLN B 1 116 ? -5.758 4.316 0.017 1 99 116 GLN B C 1
ATOM 2093 O O . GLN B 1 116 ? -6.414 4.055 -0.994 1 99 116 GLN B O 1
ATOM 2098 N N . ILE B 1 117 ? -6.117 3.92 1.22 1 99 117 ILE B N 1
ATOM 2099 C CA . ILE B 1 117 ? -7.359 3.199 1.47 1 99 117 ILE B CA 1
ATOM 2100 C C . ILE B 1 117 ? -8.305 4.07 2.295 1 99 117 ILE B C 1
ATOM 2102 O O . ILE B 1 117 ? -7.934 4.555 3.365 1 99 117 ILE B O 1
ATOM 2106 N N . TYR B 1 118 ? -9.477 4.289 1.769 1 98.94 118 TYR B N 1
ATOM 2107 C CA . TYR B 1 118 ? -10.516 5.066 2.426 1 98.94 118 TYR B CA 1
ATOM 2108 C C . TYR B 1 118 ? -11.695 4.176 2.82 1 98.94 118 TYR B C 1
ATOM 2110 O O . TYR B 1 118 ? -12 3.203 2.129 1 98.94 118 TYR B O 1
ATOM 2118 N N . VAL B 1 119 ? -12.336 4.535 3.918 1 98.69 119 VAL B N 1
ATOM 2119 C CA . VAL B 1 119 ? -13.594 3.912 4.316 1 98.69 119 VAL B CA 1
ATOM 2120 C C . VAL B 1 119 ? -14.633 4.992 4.629 1 98.69 119 VAL B C 1
ATOM 2122 O O . VAL B 1 119 ? -14.289 6.047 5.172 1 98.69 119 VAL B O 1
ATOM 2125 N N . ARG B 1 120 ? -15.805 4.727 4.207 1 97.81 120 ARG B N 1
ATOM 2126 C CA . ARG B 1 120 ? -16.906 5.629 4.535 1 97.81 120 ARG B CA 1
ATOM 2127 C C . ARG B 1 120 ? -17.438 5.355 5.938 1 97.81 120 ARG B C 1
ATOM 2129 O O . ARG B 1 120 ? -17.953 4.27 6.211 1 97.81 120 ARG B O 1
A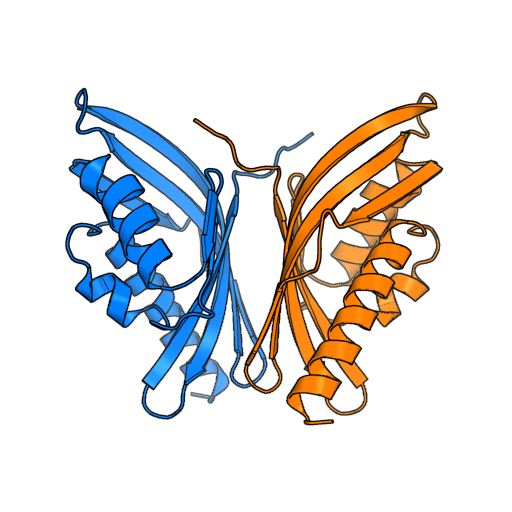TOM 2136 N N . ARG B 1 121 ? -17.266 6.32 6.805 1 96.31 121 ARG B N 1
ATOM 2137 C CA . ARG B 1 121 ? -17.734 6.203 8.18 1 96.31 121 ARG B CA 1
ATOM 2138 C C . ARG B 1 121 ? -19.109 6.84 8.344 1 96.31 121 ARG B C 1
ATOM 2140 O O . ARG B 1 121 ? -19.328 7.973 7.918 1 96.31 121 ARG B O 1
ATOM 2147 N N . PRO B 1 122 ? -20.016 6.121 8.992 1 93.38 122 PRO B N 1
ATOM 2148 C CA . PRO B 1 122 ? -21.328 6.723 9.219 1 93.38 122 PRO B CA 1
ATOM 2149 C C . PRO B 1 122 ? -21.234 8.086 9.906 1 93.38 122 PRO B C 1
ATOM 2151 O O . PRO B 1 122 ? -20.594 8.219 10.945 1 93.38 122 PRO B O 1
ATOM 2154 N N . GLY B 1 123 ? -21.797 9.094 9.328 1 94.19 123 GLY B N 1
ATOM 2155 C CA . GLY B 1 123 ? -21.875 10.422 9.906 1 94.19 123 GLY B CA 1
ATOM 2156 C C . GLY B 1 123 ? -20.594 11.227 9.727 1 94.19 123 GLY B C 1
ATOM 2157 O O . GLY B 1 123 ? -20.562 12.422 10.016 1 94.19 123 GLY B O 1
ATOM 2158 N N . ARG B 1 124 ? -19.531 10.633 9.258 1 95.06 124 ARG B N 1
ATOM 2159 C CA . ARG B 1 124 ? -18.234 11.305 9.18 1 95.06 124 ARG B CA 1
ATOM 2160 C C . ARG B 1 124 ? -17.719 11.344 7.75 1 95.06 124 ARG B C 1
ATOM 2162 O O . ARG B 1 124 ? -16.781 12.078 7.441 1 95.06 124 ARG B O 1
ATOM 2169 N N . GLY B 1 125 ? -18.375 10.5 6.879 1 96.75 125 GLY B N 1
ATOM 2170 C CA . GLY B 1 125 ? -17.953 10.469 5.488 1 96.75 125 GLY B CA 1
ATOM 2171 C C . GLY B 1 125 ? -16.703 9.633 5.262 1 96.75 125 GLY B C 1
ATOM 2172 O O . GLY B 1 125 ? -16.406 8.734 6.051 1 96.75 125 GLY B O 1
ATOM 2173 N N . TRP B 1 126 ? -16.031 9.906 4.133 1 98.31 126 TRP B N 1
ATOM 2174 C CA . TRP B 1 126 ? -14.836 9.156 3.764 1 98.31 126 TRP B CA 1
ATOM 2175 C C . TRP B 1 126 ? -13.656 9.547 4.641 1 98.31 126 TRP B C 1
ATOM 2177 O O . TRP B 1 126 ? -13.383 10.727 4.844 1 98.31 126 TRP B O 1
ATOM 2187 N N . ARG B 1 127 ? -12.969 8.531 5.16 1 98.75 127 ARG B N 1
ATOM 2188 C CA . ARG B 1 127 ? -11.789 8.727 5.996 1 98.75 127 ARG B CA 1
ATOM 2189 C C . ARG B 1 127 ? -10.633 7.852 5.523 1 98.75 127 ARG B C 1
ATOM 2191 O O . ARG B 1 127 ? -10.836 6.699 5.137 1 98.75 127 ARG B O 1
ATOM 2198 N N . LEU B 1 128 ? -9.461 8.391 5.559 1 98.94 128 LEU B N 1
ATOM 2199 C CA . LEU B 1 128 ? -8.234 7.676 5.223 1 98.94 128 LEU B CA 1
ATOM 2200 C C . LEU B 1 128 ? -7.832 6.723 6.344 1 98.94 128 LEU B C 1
ATOM 2202 O O . LEU B 1 128 ? -7.691 7.137 7.496 1 98.94 128 LEU B O 1
ATOM 2206 N N . VAL B 1 129 ? -7.668 5.387 6 1 98.94 129 VAL B N 1
ATOM 2207 C CA . VAL B 1 129 ? -7.426 4.438 7.082 1 98.94 129 VAL B CA 1
ATOM 2208 C C . VAL B 1 129 ? -6.055 3.791 6.906 1 98.94 129 VAL B C 1
ATOM 2210 O O . VAL B 1 129 ? -5.523 3.188 7.84 1 98.94 129 VAL B O 1
ATOM 2213 N N . HIS B 1 130 ? -5.457 3.898 5.73 1 98.94 130 HIS B N 1
ATOM 2214 C CA . HIS B 1 130 ? -4.156 3.287 5.477 1 98.94 130 HIS B CA 1
ATOM 2215 C C . HIS B 1 130 ? -3.467 3.939 4.281 1 98.94 130 HIS B C 1
ATOM 2217 O O . HIS B 1 130 ? -4.109 4.234 3.273 1 98.94 130 HIS B O 1
ATOM 2223 N N . VAL B 1 131 ? -2.186 4.152 4.367 1 99 131 VAL B N 1
ATOM 2224 C CA . VAL B 1 131 ? -1.344 4.598 3.262 1 99 131 VAL B CA 1
ATOM 2225 C C . VAL B 1 131 ? -0.114 3.699 3.154 1 99 131 VAL B C 1
ATOM 2227 O O . VAL B 1 131 ? 0.486 3.334 4.168 1 99 131 VAL B O 1
ATOM 2230 N N . HIS B 1 132 ? 0.192 3.244 2.018 1 99 132 HIS B N 1
ATOM 2231 C CA . HIS B 1 132 ? 1.483 2.664 1.664 1 99 132 HIS B CA 1
ATOM 2232 C C . HIS B 1 132 ? 2.129 3.42 0.507 1 99 132 HIS B C 1
ATOM 2234 O O . HIS B 1 132 ? 1.593 3.438 -0.604 1 99 132 HIS B O 1
ATOM 2240 N N . TYR B 1 133 ? 3.199 4.105 0.809 1 98.69 133 TYR B N 1
ATOM 2241 C CA . TYR B 1 133 ? 3.877 4.688 -0.344 1 98.69 133 TYR B CA 1
ATOM 2242 C C . TYR B 1 133 ? 5.32 4.203 -0.433 1 98.69 133 TYR B C 1
ATOM 2244 O O . TYR B 1 133 ? 5.898 3.777 0.569 1 98.69 133 TYR B O 1
ATOM 2252 N N . SER B 1 134 ? 5.867 4.184 -1.646 1 98.31 134 SER B N 1
ATOM 2253 C CA . SER B 1 134 ? 7.215 3.746 -1.988 1 98.31 134 SER B CA 1
ATOM 2254 C C . SER B 1 134 ? 7.832 4.637 -3.064 1 98.31 134 SER B C 1
ATOM 2256 O O . SER B 1 134 ? 7.164 5.523 -3.598 1 98.31 134 SER B O 1
ATOM 2258 N N . GLY B 1 135 ? 9.148 4.434 -3.289 1 96.81 135 GLY B N 1
ATOM 2259 C CA . GLY B 1 135 ? 9.812 5.156 -4.363 1 96.81 135 GLY B CA 1
ATOM 2260 C C . GLY B 1 135 ? 9.289 4.793 -5.738 1 96.81 135 GLY B C 1
ATOM 2261 O O . GLY B 1 135 ? 8.398 3.955 -5.867 1 96.81 135 GLY B O 1
ATOM 2262 N N . PRO B 1 136 ? 9.867 5.469 -6.75 1 96.12 136 PRO B N 1
ATOM 2263 C CA . PRO B 1 136 ? 9.461 5.152 -8.125 1 96.12 136 PRO B CA 1
ATOM 2264 C C . PRO B 1 136 ? 9.812 3.727 -8.531 1 96.12 136 PRO B C 1
ATOM 2266 O O . PRO B 1 136 ? 10.57 3.049 -7.828 1 96.12 136 PRO B O 1
ATOM 2269 N N . ALA B 1 137 ? 9.172 3.242 -9.602 1 94 137 ALA B N 1
ATOM 2270 C CA . ALA B 1 137 ? 9.516 1.919 -10.117 1 94 137 ALA B CA 1
ATOM 2271 C C . ALA B 1 137 ? 10.984 1.848 -10.516 1 94 137 ALA B C 1
ATOM 2273 O O . ALA B 1 137 ? 11.523 2.793 -11.094 1 94 137 ALA B O 1
ATOM 2274 N N . ALA B 1 138 ? 11.609 0.743 -10.062 1 83.44 138 ALA B N 1
ATOM 2275 C CA . ALA B 1 138 ? 13 0.527 -10.461 1 83.44 138 ALA B CA 1
ATOM 2276 C C . ALA B 1 138 ? 13.086 -0.004 -11.891 1 83.44 138 ALA B C 1
ATOM 2278 O O . ALA B 1 138 ? 12.305 -0.872 -12.289 1 83.44 138 ALA B O 1
ATOM 2279 N N . THR B 1 139 ? 13.016 0.712 -12.883 1 63.56 139 THR B N 1
ATOM 2280 C CA . THR B 1 139 ? 13.156 0.229 -14.25 1 63.56 139 THR B CA 1
ATOM 2281 C C . THR B 1 139 ? 14.438 -0.587 -14.406 1 63.56 139 THR B C 1
ATOM 2283 O O . THR B 1 139 ? 15.508 -0.159 -13.977 1 63.56 139 THR B O 1
ATOM 2286 N N . ALA B 1 140 ? 14.234 -1.882 -14.531 1 42.59 140 ALA B N 1
ATOM 2287 C CA . ALA B 1 140 ? 15.414 -2.684 -14.859 1 42.59 140 ALA B CA 1
ATOM 2288 C C . ALA B 1 140 ? 16.094 -2.168 -16.125 1 42.59 140 ALA B C 1
ATOM 2290 O O . ALA B 1 140 ? 15.438 -1.595 -17 1 42.59 140 ALA B O 1
#

pLDDT: mean 96.63, std 6.46, range [42.59, 99.0]

Foldseek 3Di:
DDPVVVLVVVVQVLVVLVQVCLQPLVDLVSVVLAADQFQDFWEADPVDIAGGNVSCSCVPSVPVGVQFFPGKHKDWPDDWDWDDDPQKIKIKTKIWMWTATPVPRDIDIFIWIKIWMWGQDVPSGIHTRYMHIDGHDPDD/DDPVVVLVVVVQVLVVLVQVCLQPLVDLVSVVLAADQFQQFWEADPVDIAGGNVSCSCVPSVPVGVQFFPGKHKDWPDDWDWDDDPQKIKIKTKIWMWTATPVPRDIDIFIWIKIWMWGQDVPSGIHTRYMHIDGHDDDD

Radius of gyration: 18.9 Å; Cα contacts (8 Å, |Δi|>4): 598; chains: 2; bounding box: 47×48×34 Å

Sequence (280 aa):
MTDQDNAGKELRDKIEMYRESIIHADKPELAEQVWDTAPETSFIHPRGHERGWEAIRDNFYTKTMANTFSRRELRLTGEPVIHLYGDAAVAEFDWEFTATRRADNGERHTSGRESQIYVRRPGRGWRLVHVHYSGPAATAMTDQDNAGKELRDKIEMYRESIIHADKPELAEQVWDTAPETSFIHPRGHERGWEAIRDNFYTKTMANTFSRRELRLTGEPVIHLYGDAAVAEFDWEFTATRRADNGERHTSGRESQIYVRRPGRGWRLVHVHYSGPAATA

InterPro domains:
  IPR027843 Domain of unknown function DUF4440 [PF14534] (17-128)
  IPR032710 NTF2-like domain superfamily [SSF54427] (4-134)

Nearest PDB structures (foldseek):
  3soy-assembly1_A-2  TM=9.894E-01  e=7.693E-19  Salmonella enterica subsp. enterica serovar Typhimurium str. LT2
  3s5c-assembly1_B  TM=7.638E-01  e=1.194E-06  uncultured organism
  5kvb-assembly1_A  TM=7.565E-01  e=7.233E-06  Novosphingobium barchaimii LL02
  3a76-assembly1_A  TM=7.389E-01  e=5.104E-06  Sphingomonas paucimobilis
  3d9r-assembly2_D  TM=8.041E-01  e=1.048E-04  Pectobacterium atrosepticum

Solvent-accessible surface area (backbone atoms only — not comparable to full-atom values): 14246 Å² total; per-residue (Å²): 127,52,72,65,53,51,50,50,51,53,50,53,51,43,53,50,44,45,42,48,19,61,42,41,24,80,40,61,67,48,43,58,70,32,38,39,85,36,76,81,16,35,40,37,40,57,65,42,73,30,71,11,30,68,40,37,48,49,51,44,33,37,47,60,38,36,65,38,29,76,41,50,44,63,42,66,69,64,79,67,49,73,48,79,57,87,58,30,34,45,35,38,40,36,35,40,37,40,32,28,29,59,90,74,65,43,78,45,78,51,51,26,36,35,40,38,33,34,37,54,39,90,97,69,44,70,21,38,40,36,37,44,40,39,62,57,57,48,72,128,127,53,72,67,54,50,50,51,52,54,49,54,50,43,52,51,43,45,40,50,18,61,41,40,26,82,42,62,68,47,43,58,72,30,37,38,86,37,75,80,16,35,40,37,40,59,63,41,72,31,68,10,30,68,40,37,48,49,50,46,32,36,49,59,38,36,67,38,30,76,42,50,44,63,42,65,70,64,79,66,48,73,48,78,58,88,58,30,33,46,37,38,40,38,34,39,36,39,32,28,29,58,91,74,65,43,78,46,78,51,54,28,36,37,41,37,34,34,37,54,39,90,96,69,43,70,22,39,38,36,36,46,38,41,63,57,56,49,74,127

Organism: NCBI:txid44742

Secondary structure (DSSP, 8-state):
--HHHHHHHHHHHHHHHHHHHHHTTT-HHHHHTTB--STT-EEEETTEEEESHHHIIIIIIIIIIITTEEEEEEEESSPPEEEEETTEEEEEEEEEEEEEETTT--EEEEEEEEEEEEEEETTTEEEEEEEEEE------/--HHHHHHHHHHHHHHHHHHHHHTTT-HHHHHTTB--STT-EEEETTEEEESHHHIIIIIIIIIIITTEEEEEEEESSPPEEEEETTEEEEEEEEEEEEEETTT--EEEEEEEEEEEEEEETTTEEEEEEEEEE------